Protein AF-A0AAU9K3J2-F1 (afdb_monomer_lite)

Structure (mmCIF, N/CA/C/O backbone):
data_AF-A0AAU9K3J2-F1
#
_entry.id   AF-A0AAU9K3J2-F1
#
loop_
_atom_site.group_PDB
_atom_site.id
_atom_site.type_symbol
_atom_site.label_atom_id
_atom_site.label_alt_id
_atom_site.label_comp_id
_atom_site.label_asym_id
_atom_site.label_entity_id
_atom_site.label_seq_id
_atom_site.pdbx_PDB_ins_code
_atom_site.Cartn_x
_atom_site.Cartn_y
_atom_site.Cartn_z
_atom_site.occupancy
_atom_site.B_iso_or_equiv
_atom_site.auth_seq_id
_atom_site.auth_comp_id
_atom_site.auth_asym_id
_atom_site.auth_atom_id
_atom_site.pdbx_PDB_model_num
ATOM 1 N N . MET A 1 1 ? -27.339 25.767 -26.415 1.00 35.31 1 MET A N 1
ATOM 2 C CA . MET A 1 1 ? -26.868 24.809 -27.441 1.00 35.31 1 MET A CA 1
ATOM 3 C C . MET A 1 1 ? -25.370 25.051 -27.588 1.00 35.31 1 MET A C 1
ATOM 5 O O . MET A 1 1 ? -25.021 26.148 -27.983 1.00 35.31 1 MET A O 1
ATOM 9 N N . GLY A 1 2 ? -24.507 24.303 -26.888 1.00 35.94 2 GLY A N 1
ATOM 10 C CA . GLY A 1 2 ? -23.876 23.045 -27.344 1.00 35.94 2 GLY A CA 1
ATOM 11 C C . GLY A 1 2 ? -22.613 23.395 -28.158 1.00 35.94 2 GLY A C 1
ATOM 12 O O . GLY A 1 2 ? -22.724 24.200 -29.065 1.00 35.94 2 GLY A O 1
ATOM 13 N N . CYS A 1 3 ? -21.383 22.945 -27.910 1.00 31.59 3 CYS A N 1
ATOM 14 C CA . CYS A 1 3 ? -20.828 21.894 -27.067 1.00 31.59 3 CYS A CA 1
ATOM 15 C C . CYS A 1 3 ? -19.422 22.331 -26.615 1.00 31.59 3 CYS A C 1
ATOM 17 O O . CYS A 1 3 ? -18.585 22.675 -27.447 1.00 31.59 3 CYS A O 1
ATOM 19 N N . GLY A 1 4 ? -19.144 22.281 -25.313 1.00 28.61 4 GLY A N 1
ATOM 20 C CA . GLY A 1 4 ? -17.781 22.351 -24.791 1.00 28.61 4 GLY A CA 1
ATOM 21 C C . GLY A 1 4 ? -17.187 20.950 -24.790 1.00 28.61 4 GLY A C 1
ATOM 22 O O . GLY A 1 4 ? -17.497 20.151 -23.912 1.00 28.61 4 GLY A O 1
ATOM 23 N N . SER A 1 5 ? -16.372 20.637 -25.793 1.00 30.58 5 SER A N 1
ATOM 24 C CA . SER A 1 5 ? -15.581 19.411 -25.855 1.00 30.58 5 SER A CA 1
ATOM 25 C C . SER A 1 5 ? -14.549 19.411 -24.726 1.00 30.58 5 SER A C 1
ATOM 27 O O . SER A 1 5 ? -13.443 19.939 -24.871 1.00 30.58 5 SER A O 1
ATOM 29 N N . SER A 1 6 ? -14.909 18.821 -23.592 1.00 35.88 6 SER A N 1
ATOM 30 C CA . SER A 1 6 ? -13.975 18.387 -22.564 1.00 35.88 6 SER A CA 1
ATOM 31 C C . SER A 1 6 ? -13.092 17.303 -23.172 1.00 35.88 6 SER A C 1
ATOM 33 O O . SER A 1 6 ? -13.428 16.122 -23.199 1.00 35.88 6 SER A O 1
ATOM 35 N N . LYS A 1 7 ? -11.932 17.720 -23.691 1.00 33.66 7 LYS A N 1
ATOM 36 C CA . LYS A 1 7 ? -10.797 16.822 -23.882 1.00 33.66 7 LYS A CA 1
ATOM 37 C C . LYS A 1 7 ? -10.466 16.253 -22.505 1.00 33.66 7 LYS A C 1
ATOM 39 O O . LYS A 1 7 ? -9.733 16.873 -21.737 1.00 33.66 7 LYS A O 1
ATOM 44 N N . MET A 1 8 ? -11.016 15.080 -22.194 1.00 30.12 8 MET A N 1
ATOM 45 C CA . MET A 1 8 ? -10.365 14.147 -21.290 1.00 30.12 8 MET A CA 1
ATOM 46 C C . MET A 1 8 ? -8.953 13.986 -21.843 1.00 30.12 8 MET A C 1
ATOM 48 O O . MET A 1 8 ? -8.737 13.312 -22.850 1.00 30.12 8 MET A O 1
ATOM 52 N N . LYS A 1 9 ? -7.985 14.679 -21.235 1.00 28.84 9 LYS A N 1
ATOM 53 C CA . LYS A 1 9 ? -6.602 14.238 -21.300 1.00 28.84 9 LYS A CA 1
ATOM 54 C C . LYS A 1 9 ? -6.646 12.858 -20.670 1.00 28.84 9 LYS A C 1
ATOM 56 O O . LYS A 1 9 ? -6.676 12.747 -19.450 1.00 28.84 9 LYS A O 1
ATOM 61 N N . ALA A 1 10 ? -6.742 11.830 -21.506 1.00 30.73 10 ALA A N 1
ATOM 62 C CA . ALA A 1 10 ? -6.330 10.504 -21.121 1.00 30.73 10 ALA A CA 1
ATOM 63 C C . ALA A 1 10 ? -4.882 10.682 -20.669 1.00 30.73 10 ALA A C 1
ATOM 65 O O . ALA A 1 10 ? -3.975 10.815 -21.493 1.00 30.73 10 ALA A O 1
ATOM 66 N N . SER A 1 11 ? -4.670 10.814 -19.360 1.00 33.69 11 SER A N 1
ATOM 67 C CA . SER A 1 11 ? -3.393 10.452 -18.784 1.00 33.69 11 SER A CA 1
ATOM 68 C C . SER A 1 11 ? -3.247 9.000 -19.187 1.00 33.69 11 SER A C 1
ATOM 70 O O . SER A 1 11 ? -3.917 8.132 -18.629 1.00 33.69 11 SER A O 1
ATOM 72 N N . VAL A 1 12 ? -2.487 8.750 -20.252 1.00 34.06 12 VAL A N 1
ATOM 73 C CA . VAL A 1 12 ? -1.956 7.423 -20.508 1.00 34.06 12 VAL A CA 1
ATOM 74 C C . VAL A 1 12 ? -1.336 7.048 -19.175 1.00 34.06 12 VAL A C 1
ATOM 76 O O . VAL A 1 12 ? -0.378 7.695 -18.748 1.00 34.06 12 VAL A O 1
ATOM 79 N N . LEU A 1 13 ? -1.979 6.124 -18.460 1.00 42.09 13 LEU A N 1
ATOM 80 C CA . LEU A 1 13 ? -1.376 5.417 -17.347 1.00 42.09 13 LEU A CA 1
ATOM 81 C C . LEU A 1 13 ? -0.126 4.804 -17.964 1.00 42.09 13 LEU A C 1
ATOM 83 O O . LEU A 1 13 ? -0.191 3.794 -18.662 1.00 42.09 13 LEU A O 1
ATOM 87 N N . LEU A 1 14 ? 0.986 5.527 -17.855 1.00 54.66 14 LEU A N 1
ATOM 88 C CA . LEU A 1 14 ? 2.290 5.077 -18.288 1.00 54.66 14 LEU A CA 1
ATOM 89 C C . LEU A 1 14 ? 2.625 3.947 -17.330 1.00 54.66 14 LEU A C 1
ATOM 91 O O . LEU A 1 14 ? 3.150 4.169 -16.245 1.00 54.66 14 LEU A O 1
ATOM 95 N N . THR A 1 15 ? 2.222 2.737 -17.710 1.00 74.06 15 THR A N 1
ATOM 96 C CA . THR A 1 15 ? 2.616 1.514 -17.022 1.00 74.06 15 THR A CA 1
ATOM 97 C C . THR A 1 15 ? 4.136 1.522 -16.919 1.00 74.06 15 THR A C 1
ATOM 99 O O . THR A 1 15 ? 4.805 1.813 -17.921 1.00 74.06 15 THR A O 1
ATOM 102 N N . MET A 1 16 ? 4.695 1.174 -15.761 1.00 83.31 16 MET A N 1
ATOM 103 C CA . MET A 1 16 ? 6.150 1.211 -15.581 1.00 83.31 16 MET A CA 1
ATOM 104 C C . MET A 1 16 ? 6.888 0.113 -16.371 1.00 83.31 16 MET A C 1
ATOM 106 O O . MET A 1 16 ? 8.106 0.159 -16.492 1.00 83.31 16 MET A O 1
ATOM 110 N N . ARG A 1 17 ? 6.164 -0.829 -16.992 1.00 87.44 17 ARG A N 1
ATOM 111 C CA . ARG A 1 17 ? 6.714 -1.906 -17.836 1.00 87.44 17 ARG A CA 1
ATOM 112 C C . ARG A 1 17 ? 7.714 -1.387 -18.865 1.00 87.44 17 ARG A C 1
ATOM 114 O O . ARG A 1 17 ? 7.346 -0.554 -19.684 1.00 87.44 17 ARG A O 1
ATOM 121 N N . ILE A 1 18 ? 8.934 -1.909 -18.882 1.00 91.12 18 ILE A N 1
ATOM 122 C CA . ILE A 1 18 ? 9.968 -1.573 -19.874 1.00 91.12 18 ILE A CA 1
ATOM 123 C C . ILE A 1 18 ? 9.491 -1.886 -21.304 1.00 91.12 18 ILE A C 1
ATOM 125 O O . ILE A 1 18 ? 8.878 -2.922 -21.555 1.00 91.12 18 ILE A O 1
ATOM 129 N N . ASN A 1 19 ? 9.746 -0.971 -22.245 1.00 91.06 19 ASN A N 1
ATOM 130 C CA . ASN A 1 19 ? 9.497 -1.193 -23.669 1.00 91.06 19 ASN A CA 1
ATOM 131 C C . ASN A 1 19 ? 10.619 -2.030 -24.282 1.00 91.06 19 ASN A C 1
ATOM 133 O O . ASN A 1 19 ? 11.794 -1.767 -24.028 1.00 91.06 19 ASN A O 1
ATOM 137 N N . VAL A 1 20 ? 10.227 -2.955 -25.153 1.00 89.88 20 VAL A N 1
ATOM 138 C CA . VAL A 1 20 ? 11.129 -3.751 -25.988 1.00 89.88 20 VAL A CA 1
ATOM 139 C C . VAL A 1 20 ? 11.311 -3.025 -27.320 1.00 89.88 20 VAL A C 1
ATOM 141 O O . VAL A 1 20 ? 10.331 -2.630 -27.957 1.00 89.88 20 VAL A O 1
ATOM 144 N N . SER A 1 21 ? 12.560 -2.817 -27.715 1.00 88.88 21 SER A N 1
ATOM 145 C CA . SER A 1 21 ? 12.946 -2.197 -28.983 1.00 88.88 21 SER A CA 1
ATOM 146 C C . SER A 1 21 ? 12.949 -3.196 -30.141 1.00 88.88 21 SER A C 1
ATOM 148 O O . SER A 1 21 ? 12.745 -2.791 -31.285 1.00 88.88 21 SER A O 1
ATOM 150 N N . GLY A 1 22 ? 13.153 -4.487 -29.846 1.00 88.38 22 GLY A N 1
ATOM 151 C CA . GLY A 1 22 ? 13.354 -5.543 -30.838 1.00 88.38 22 GLY A CA 1
ATOM 152 C C . GLY A 1 22 ? 14.815 -5.695 -31.272 1.00 88.38 22 GLY A C 1
ATOM 153 O O . GLY A 1 22 ? 15.106 -6.545 -32.109 1.00 88.38 22 GLY A O 1
ATOM 154 N N . ILE A 1 23 ? 15.725 -4.895 -30.707 1.00 91.75 23 ILE A N 1
ATOM 155 C CA . ILE A 1 23 ? 17.171 -4.979 -30.913 1.00 91.75 23 ILE A CA 1
ATOM 156 C C . ILE A 1 23 ? 17.778 -5.552 -29.635 1.00 91.75 23 ILE A C 1
ATOM 158 O O . ILE A 1 23 ? 17.721 -4.919 -28.579 1.00 91.75 23 ILE A O 1
ATOM 162 N N . SER A 1 24 ? 18.358 -6.749 -29.736 1.00 93.31 24 SER A N 1
ATOM 163 C CA . SER A 1 24 ? 18.820 -7.530 -28.580 1.00 93.31 24 SER A CA 1
ATOM 164 C C . SER A 1 24 ? 19.764 -6.735 -27.678 1.00 93.31 24 SER A C 1
ATOM 166 O O . SER A 1 24 ? 19.612 -6.744 -26.461 1.00 93.31 24 SER A O 1
ATOM 168 N N . GLU A 1 25 ? 20.715 -6.015 -28.263 1.00 93.94 25 GLU A N 1
ATOM 169 C CA . GLU A 1 25 ? 21.728 -5.230 -27.560 1.00 93.94 25 GLU A CA 1
ATOM 170 C C . GLU A 1 25 ? 21.108 -4.071 -26.770 1.00 93.94 25 GLU A C 1
ATOM 172 O O . GLU A 1 25 ? 21.541 -3.771 -25.661 1.00 93.94 25 GLU A O 1
ATOM 177 N N . VAL A 1 26 ? 20.060 -3.443 -27.310 1.00 92.94 26 VAL A N 1
ATOM 178 C CA . VAL A 1 26 ? 19.332 -2.349 -26.649 1.00 92.94 26 VAL A CA 1
ATOM 179 C C . VAL A 1 26 ? 18.444 -2.895 -25.536 1.00 92.94 26 VAL A C 1
ATOM 181 O O . VAL A 1 26 ? 18.370 -2.312 -24.456 1.00 92.94 26 VAL A O 1
ATOM 184 N N . ASP A 1 27 ? 17.777 -4.021 -25.779 1.00 93.94 27 ASP A N 1
ATOM 185 C CA . ASP A 1 27 ? 16.881 -4.647 -24.807 1.00 93.94 27 ASP A CA 1
ATOM 186 C C . ASP A 1 27 ? 17.662 -5.203 -23.604 1.00 93.94 27 ASP A C 1
ATOM 188 O O . ASP A 1 27 ? 17.206 -5.103 -22.462 1.00 93.94 27 ASP A O 1
ATOM 192 N N . GLN A 1 28 ? 18.884 -5.694 -23.836 1.00 94.88 28 GLN A N 1
ATOM 193 C CA . GLN A 1 28 ? 19.806 -6.131 -22.785 1.00 94.88 28 GLN A CA 1
ATOM 194 C C . GLN A 1 28 ? 20.213 -5.008 -21.831 1.00 94.88 28 GLN A C 1
ATOM 196 O O . GLN A 1 28 ? 20.419 -5.294 -20.651 1.00 94.88 28 GLN A O 1
ATOM 201 N N . LEU A 1 29 ? 20.247 -3.745 -22.283 1.00 94.88 29 LEU A N 1
ATOM 202 C CA . LEU A 1 29 ? 20.508 -2.610 -21.391 1.00 94.88 29 LEU A CA 1
ATOM 203 C C . LEU A 1 29 ? 19.509 -2.578 -20.233 1.00 94.88 29 LEU A C 1
ATOM 205 O O . LEU A 1 29 ? 19.884 -2.248 -19.120 1.00 94.88 29 LEU A O 1
ATOM 209 N N . PHE A 1 30 ? 18.250 -2.959 -20.469 1.00 95.38 30 PHE A N 1
ATOM 210 C CA . PHE A 1 30 ? 17.179 -2.891 -19.473 1.00 95.38 30 PHE A CA 1
ATOM 211 C C . PHE A 1 30 ? 16.800 -4.237 -18.851 1.00 95.38 30 PHE A C 1
ATOM 213 O O . PHE A 1 30 ? 15.941 -4.267 -17.973 1.00 95.38 30 PHE A O 1
ATOM 220 N N . ALA A 1 31 ? 17.423 -5.346 -19.253 1.00 92.81 31 ALA A N 1
ATOM 221 C CA . ALA A 1 31 ? 17.005 -6.685 -18.834 1.00 92.81 31 ALA A CA 1
ATOM 222 C C . ALA A 1 31 ? 16.958 -6.849 -17.304 1.00 92.81 31 ALA A C 1
ATOM 224 O O . ALA A 1 31 ? 15.971 -7.347 -16.762 1.00 92.81 31 ALA A O 1
ATOM 225 N N . ASN A 1 32 ? 17.977 -6.345 -16.604 1.00 91.50 32 ASN A N 1
ATOM 226 C CA . ASN A 1 32 ? 18.108 -6.502 -15.153 1.00 91.50 32 ASN A CA 1
ATOM 227 C C . ASN A 1 32 ? 17.103 -5.667 -14.343 1.00 91.50 32 ASN A C 1
ATOM 229 O O . ASN A 1 32 ? 16.915 -5.937 -13.160 1.00 91.50 32 ASN A O 1
ATOM 233 N N . ILE A 1 33 ? 16.446 -4.671 -14.954 1.00 93.94 33 ILE A N 1
ATOM 234 C CA . ILE A 1 33 ? 15.513 -3.781 -14.246 1.00 93.94 33 ILE A CA 1
ATOM 235 C C . ILE A 1 33 ? 14.038 -4.096 -14.495 1.00 93.94 33 ILE A C 1
ATOM 237 O O . ILE A 1 33 ? 13.166 -3.551 -13.816 1.00 93.94 33 ILE A O 1
ATOM 241 N N . VAL A 1 34 ? 13.741 -5.004 -15.429 1.00 92.81 34 VAL A N 1
ATOM 242 C CA . VAL A 1 34 ? 12.362 -5.385 -15.767 1.00 92.81 34 VAL A CA 1
ATOM 243 C C . VAL A 1 34 ? 11.622 -5.945 -14.552 1.00 92.81 34 VAL A C 1
ATOM 245 O O . VAL A 1 34 ? 10.521 -5.490 -14.241 1.00 92.81 34 VAL A O 1
ATOM 248 N N . GLU A 1 35 ? 12.208 -6.929 -13.867 1.00 93.19 35 GLU A N 1
ATOM 249 C CA . GLU A 1 35 ? 11.575 -7.561 -12.707 1.00 93.19 35 GLU A CA 1
ATOM 250 C C . GLU A 1 35 ? 11.409 -6.582 -11.529 1.00 93.19 35 GLU A C 1
ATOM 252 O O . GLU A 1 35 ? 10.273 -6.446 -11.065 1.00 93.19 35 GLU A O 1
ATOM 257 N N . PRO A 1 36 ? 12.444 -5.834 -11.087 1.00 94.38 36 PRO A N 1
ATOM 258 C CA . PRO A 1 36 ? 12.294 -4.887 -9.980 1.00 94.3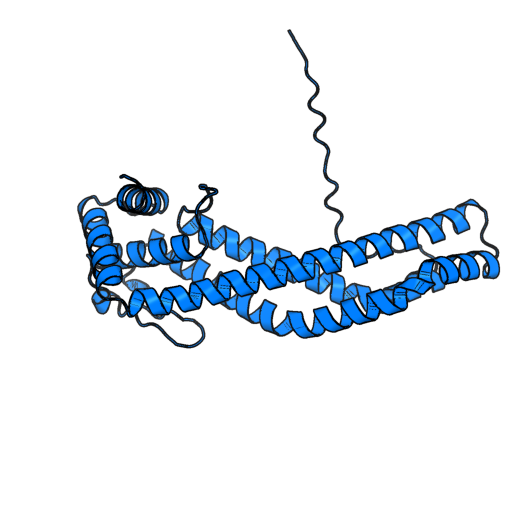8 36 PRO A CA 1
ATOM 259 C C . PRO A 1 36 ? 11.224 -3.821 -10.232 1.00 94.38 36 PRO A C 1
ATOM 261 O O . PRO A 1 36 ? 10.442 -3.508 -9.335 1.00 94.38 36 PRO A O 1
ATOM 264 N N . ILE A 1 37 ? 11.126 -3.293 -11.458 1.00 93.38 37 ILE A N 1
ATOM 265 C CA . ILE A 1 37 ? 10.089 -2.313 -11.809 1.00 93.38 37 ILE A CA 1
ATOM 266 C C . ILE A 1 37 ? 8.692 -2.934 -11.781 1.00 93.38 37 ILE A C 1
ATOM 268 O O . ILE A 1 37 ? 7.759 -2.326 -11.257 1.00 93.38 37 ILE A O 1
ATOM 272 N N . ASN A 1 38 ? 8.525 -4.136 -12.334 1.00 91.19 38 ASN A N 1
ATOM 273 C CA . ASN A 1 38 ? 7.230 -4.817 -12.314 1.00 91.19 38 ASN A CA 1
ATOM 274 C C . ASN A 1 38 ? 6.802 -5.158 -10.879 1.00 91.19 38 ASN A C 1
ATOM 276 O O . ASN A 1 38 ? 5.618 -5.060 -10.542 1.00 91.19 38 ASN A O 1
ATOM 280 N N . MET A 1 39 ? 7.760 -5.532 -10.028 1.00 93.75 39 MET A N 1
ATOM 281 C CA . MET A 1 39 ? 7.510 -5.779 -8.613 1.00 93.75 39 MET A CA 1
ATOM 282 C C . MET A 1 39 ? 7.114 -4.486 -7.896 1.00 93.75 39 MET A C 1
ATOM 284 O O . MET A 1 39 ? 6.125 -4.490 -7.168 1.00 93.75 39 MET A O 1
ATOM 288 N N . LEU A 1 40 ? 7.804 -3.370 -8.155 1.00 94.94 40 LEU A N 1
ATOM 289 C CA . LEU A 1 40 ? 7.435 -2.060 -7.617 1.00 94.94 40 LEU A CA 1
ATOM 290 C C . LEU A 1 40 ? 6.012 -1.645 -8.015 1.00 94.94 40 LEU A C 1
ATOM 292 O O . LEU A 1 40 ? 5.251 -1.206 -7.155 1.00 94.94 40 LEU A O 1
ATOM 296 N N . ASP A 1 41 ? 5.649 -1.795 -9.293 1.00 91.81 41 ASP A N 1
ATOM 297 C CA . ASP A 1 41 ? 4.301 -1.483 -9.795 1.00 91.81 41 ASP A CA 1
ATOM 298 C C . ASP A 1 41 ? 3.238 -2.290 -9.045 1.00 91.81 41 ASP A C 1
ATOM 300 O O . ASP A 1 41 ? 2.258 -1.743 -8.544 1.00 91.81 41 ASP A O 1
ATOM 304 N N . SER A 1 42 ? 3.487 -3.593 -8.895 1.00 93.31 42 SER A N 1
ATOM 305 C CA . SER A 1 42 ? 2.574 -4.515 -8.217 1.00 93.31 42 SER A CA 1
ATOM 306 C C . SER A 1 42 ? 2.424 -4.178 -6.733 1.00 93.31 42 SER A C 1
ATOM 308 O O . SER A 1 42 ? 1.307 -4.111 -6.228 1.00 93.31 42 SER A O 1
ATOM 310 N N . LEU A 1 43 ? 3.533 -3.919 -6.032 1.00 95.38 43 LEU A N 1
ATOM 311 C CA . LEU A 1 43 ? 3.507 -3.519 -4.623 1.00 95.38 43 LEU A CA 1
ATOM 312 C C . LEU A 1 43 ? 2.760 -2.199 -4.425 1.00 95.38 43 LEU A C 1
ATOM 314 O O . LEU A 1 43 ? 1.941 -2.087 -3.515 1.00 95.38 43 LEU A O 1
ATOM 318 N N . SER A 1 44 ? 3.004 -1.219 -5.300 1.00 94.62 44 SER A N 1
ATOM 319 C CA . SER A 1 44 ? 2.325 0.074 -5.252 1.00 94.62 44 SER A CA 1
ATOM 320 C C . SER A 1 44 ? 0.817 -0.075 -5.437 1.00 94.62 44 SER A C 1
ATOM 322 O O . SER A 1 44 ? 0.056 0.485 -4.654 1.00 94.62 44 SER A O 1
ATOM 324 N N . GLN A 1 45 ? 0.382 -0.829 -6.450 1.00 94.06 45 GLN A N 1
ATOM 325 C CA . GLN A 1 45 ? -1.039 -1.038 -6.738 1.00 94.06 45 GLN A CA 1
ATOM 326 C C . GLN A 1 45 ? -1.734 -1.824 -5.623 1.00 94.06 45 GLN A C 1
ATOM 328 O O . GLN A 1 45 ? -2.835 -1.462 -5.214 1.00 94.06 45 GLN A O 1
ATOM 333 N N . ASN A 1 46 ? -1.087 -2.869 -5.100 1.00 96.06 46 ASN A N 1
ATOM 334 C CA . ASN A 1 46 ? -1.655 -3.691 -4.035 1.00 96.06 46 ASN A CA 1
ATOM 335 C C . ASN A 1 46 ? -1.820 -2.897 -2.737 1.00 96.06 46 ASN A C 1
ATOM 337 O O . ASN A 1 46 ? -2.885 -2.963 -2.120 1.00 96.06 46 ASN A O 1
ATOM 341 N N . LEU A 1 47 ? -0.800 -2.130 -2.329 1.00 96.88 47 LEU A N 1
ATOM 342 C CA . LEU A 1 47 ? -0.882 -1.349 -1.097 1.00 96.88 47 LEU A CA 1
ATOM 343 C C . LEU A 1 47 ? -1.892 -0.204 -1.213 1.00 96.88 47 LEU A C 1
ATOM 345 O O . LEU A 1 47 ? -2.674 -0.010 -0.286 1.00 96.88 47 LEU A O 1
ATOM 349 N N . ASP A 1 48 ? -1.923 0.504 -2.347 1.00 94.94 48 ASP A N 1
ATOM 350 C CA . ASP A 1 48 ? -2.923 1.548 -2.609 1.00 94.94 48 ASP A CA 1
ATOM 351 C C . ASP A 1 48 ? -4.348 0.970 -2.573 1.00 94.94 48 ASP A C 1
ATOM 353 O O . ASP A 1 48 ? -5.213 1.482 -1.863 1.00 94.94 48 ASP A O 1
ATOM 357 N N . ALA A 1 49 ? -4.584 -0.166 -3.236 1.00 95.94 49 ALA A N 1
ATOM 358 C CA . ALA A 1 49 ? -5.884 -0.833 -3.210 1.00 95.94 49 ALA A CA 1
ATOM 359 C C . ALA A 1 49 ? -6.289 -1.273 -1.792 1.00 95.94 49 ALA A C 1
ATOM 361 O O . ALA A 1 49 ? -7.432 -1.062 -1.384 1.00 95.94 49 ALA A O 1
ATOM 362 N N . ALA A 1 50 ? -5.372 -1.863 -1.019 1.00 97.31 50 ALA A N 1
ATOM 363 C CA . ALA A 1 50 ? -5.641 -2.274 0.359 1.00 97.31 50 ALA A CA 1
ATOM 364 C C . ALA A 1 50 ? -5.956 -1.071 1.266 1.00 97.31 50 ALA A C 1
ATOM 366 O O . ALA A 1 50 ? -6.911 -1.114 2.047 1.00 97.31 50 ALA A O 1
ATOM 367 N N . PHE A 1 51 ? -5.203 0.022 1.115 1.00 95.56 51 PHE A N 1
ATOM 368 C CA . PHE A 1 51 ? -5.414 1.274 1.839 1.00 95.56 51 PHE A CA 1
ATOM 369 C C . PHE A 1 51 ? -6.792 1.872 1.531 1.00 95.56 51 PHE A C 1
ATOM 371 O O . PHE A 1 51 ? -7.571 2.153 2.446 1.00 95.56 51 PHE A O 1
ATOM 378 N N . GLN A 1 52 ? -7.140 1.993 0.247 1.00 94.31 52 GLN A N 1
ATOM 379 C CA . GLN A 1 52 ? -8.437 2.515 -0.184 1.00 94.31 52 GLN A CA 1
ATOM 380 C C . GLN A 1 52 ? -9.593 1.627 0.281 1.00 94.31 52 GLN A C 1
ATOM 382 O O . GLN A 1 52 ? -10.586 2.141 0.791 1.00 94.31 52 GLN A O 1
ATOM 387 N N . ASN A 1 53 ? -9.467 0.300 0.178 1.00 95.75 53 ASN A N 1
ATOM 388 C CA . ASN A 1 53 ? -10.497 -0.630 0.646 1.00 95.75 53 ASN A CA 1
ATOM 389 C C . ASN A 1 53 ? -10.758 -0.483 2.151 1.00 95.75 53 ASN A C 1
ATOM 391 O O . ASN A 1 53 ? -11.914 -0.481 2.582 1.00 95.75 53 ASN A O 1
ATOM 395 N N . PHE A 1 54 ? -9.709 -0.294 2.957 1.00 95.75 54 PHE A N 1
ATOM 396 C CA . PHE A 1 54 ? -9.874 -0.025 4.383 1.00 95.75 54 PHE A CA 1
ATOM 397 C C . PHE A 1 54 ? -10.596 1.312 4.636 1.00 95.75 54 PHE A C 1
ATOM 399 O O . PHE A 1 54 ? -11.570 1.355 5.398 1.00 95.75 54 PHE A O 1
ATOM 406 N N . GLN A 1 55 ? -10.222 2.384 3.933 1.00 94.00 55 GLN A N 1
ATOM 407 C CA . GLN A 1 55 ? -10.918 3.676 4.023 1.00 94.00 55 GLN A CA 1
ATOM 408 C C . GLN A 1 55 ? -12.383 3.610 3.560 1.00 94.00 55 GLN A C 1
ATOM 410 O O . GLN A 1 55 ? -13.262 4.245 4.143 1.00 94.00 55 GLN A O 1
ATOM 4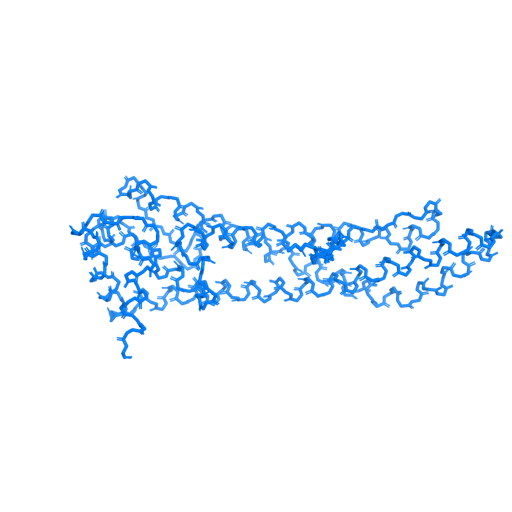15 N N . ILE A 1 56 ? -12.685 2.826 2.524 1.00 93.00 56 ILE A N 1
ATOM 416 C CA . ILE A 1 56 ? -14.056 2.606 2.049 1.00 93.00 56 ILE A CA 1
ATOM 417 C C . ILE A 1 56 ? -14.866 1.875 3.122 1.00 93.00 56 ILE A C 1
ATOM 419 O O . ILE A 1 56 ? -15.958 2.327 3.472 1.00 93.00 56 ILE A O 1
ATOM 423 N N . SER A 1 57 ? -14.316 0.799 3.692 1.00 93.81 57 SER A N 1
ATOM 424 C CA . SER A 1 57 ? -14.998 0.001 4.721 1.00 93.81 57 SER A CA 1
ATOM 425 C C . SER A 1 57 ? -15.278 0.783 6.008 1.00 93.81 57 SER A C 1
ATOM 427 O O . SER A 1 57 ? -16.234 0.486 6.716 1.00 93.81 57 SER A O 1
ATOM 429 N N . THR A 1 58 ? -14.492 1.825 6.290 1.00 93.56 58 THR A N 1
ATOM 430 C CA . THR A 1 58 ? -14.680 2.733 7.435 1.00 93.56 58 THR A CA 1
ATOM 431 C C . THR A 1 58 ? -15.445 4.010 7.068 1.00 93.56 58 THR A C 1
ATOM 433 O O . THR A 1 58 ? -15.735 4.830 7.934 1.00 93.56 58 THR A O 1
ATOM 436 N N . GLY A 1 59 ? -15.821 4.191 5.799 1.00 90.50 59 GLY A N 1
ATOM 437 C CA . GLY A 1 59 ? -16.552 5.363 5.317 1.00 90.50 59 GLY A CA 1
ATOM 438 C C . GLY A 1 59 ? -15.719 6.647 5.203 1.00 90.50 59 GLY A C 1
ATOM 439 O O . GLY A 1 59 ? -16.277 7.691 4.866 1.00 90.50 59 GLY A O 1
ATOM 440 N N . THR A 1 60 ? -14.406 6.598 5.438 1.00 90.88 60 THR A N 1
ATOM 441 C CA . THR A 1 60 ? -13.518 7.773 5.402 1.00 90.88 60 THR A CA 1
ATOM 442 C C . THR A 1 60 ? -13.102 8.176 3.992 1.00 90.88 60 THR A C 1
ATOM 444 O O . THR A 1 60 ? -12.810 9.349 3.763 1.00 90.88 60 THR A O 1
ATOM 447 N N . PHE A 1 61 ? -13.158 7.255 3.024 1.00 86.62 61 PHE A N 1
ATOM 448 C CA . PHE A 1 61 ? -12.718 7.490 1.640 1.00 86.62 61 PHE A CA 1
ATOM 449 C C . PHE A 1 61 ? -13.382 8.707 0.967 1.00 86.62 61 PHE A C 1
ATOM 451 O O . PHE A 1 61 ? -12.773 9.392 0.149 1.00 86.62 61 PHE A O 1
ATOM 458 N N . SER A 1 62 ? -14.637 9.019 1.310 1.00 75.69 62 SER A N 1
ATOM 459 C CA . SER A 1 62 ? -15.376 10.138 0.705 1.00 75.69 62 SER A CA 1
ATOM 460 C C . SER A 1 62 ? -14.959 11.528 1.201 1.00 75.69 62 SER A C 1
ATOM 462 O O . SER A 1 62 ? -15.428 12.529 0.656 1.00 75.69 62 SER A O 1
ATOM 464 N N . HIS A 1 63 ? -14.097 11.624 2.214 1.00 75.50 63 HIS A N 1
ATOM 465 C CA . HIS A 1 63 ? -13.736 12.886 2.856 1.00 75.50 63 HIS A CA 1
ATOM 466 C C . HIS A 1 63 ? -12.232 13.145 2.756 1.00 75.50 63 HIS A C 1
ATOM 468 O O . HIS A 1 63 ? -11.427 12.522 3.436 1.00 75.50 63 HIS A O 1
ATOM 474 N N . LYS A 1 64 ? -11.859 14.156 1.959 1.00 72.94 64 LYS A N 1
ATOM 475 C CA . LYS A 1 64 ? -10.458 14.535 1.679 1.00 72.94 64 LYS A CA 1
ATOM 476 C C . LYS A 1 64 ? -9.612 14.893 2.908 1.00 72.94 64 LYS A C 1
ATOM 478 O O . LYS A 1 64 ? -8.400 14.995 2.779 1.00 72.94 64 LYS A O 1
ATOM 483 N N . LEU A 1 65 ? -10.247 15.181 4.042 1.00 77.25 65 LEU A N 1
ATOM 484 C CA . LEU A 1 65 ? -9.565 15.594 5.269 1.00 77.25 65 LEU A CA 1
ATOM 485 C C . LEU A 1 65 ? -9.230 14.416 6.189 1.00 77.25 65 LEU A C 1
ATOM 487 O O . LEU A 1 65 ? -8.407 14.596 7.082 1.00 77.25 65 LEU A O 1
ATOM 491 N N . PHE A 1 66 ? -9.841 13.243 5.987 1.00 82.88 66 PHE A N 1
ATOM 492 C CA . PHE A 1 66 ? -9.573 12.099 6.849 1.00 82.88 66 PHE A CA 1
ATOM 493 C C . PHE A 1 66 ? -8.269 11.408 6.485 1.00 82.88 66 PHE A C 1
ATOM 495 O O . PHE A 1 66 ? -7.986 11.123 5.320 1.00 82.88 66 PHE A O 1
ATOM 502 N N . LYS A 1 67 ? -7.510 11.102 7.529 1.00 88.94 67 LYS A N 1
ATOM 503 C CA . LYS A 1 67 ? -6.287 10.312 7.488 1.00 88.94 67 LYS A CA 1
ATOM 504 C C . LYS A 1 67 ? -6.591 8.848 7.786 1.00 88.94 67 LYS A C 1
ATOM 506 O O . LYS A 1 67 ? -7.690 8.472 8.214 1.00 88.94 67 LYS A O 1
ATOM 511 N N . LEU A 1 68 ? -5.590 7.992 7.612 1.00 91.94 68 LEU A N 1
ATOM 512 C CA . LEU A 1 68 ? -5.700 6.594 8.019 1.00 91.94 68 LEU A CA 1
ATOM 513 C C . LEU A 1 68 ? -6.004 6.437 9.525 1.00 91.94 68 LEU A C 1
ATOM 515 O O . LEU A 1 68 ? -6.796 5.572 9.904 1.00 91.94 68 LEU A O 1
ATOM 519 N N . SER A 1 69 ? -5.471 7.305 10.388 1.00 91.19 69 SER A N 1
ATOM 520 C CA . SER A 1 69 ? -5.751 7.262 11.830 1.00 91.19 69 SER A CA 1
ATOM 521 C C . SER A 1 69 ? -7.211 7.566 12.201 1.00 91.19 69 SER A C 1
ATOM 523 O O . SER A 1 69 ? -7.740 6.997 13.166 1.00 91.19 69 SER A O 1
ATOM 525 N N . ASP A 1 70 ? -7.914 8.376 11.405 1.00 91.06 70 ASP A N 1
ATOM 526 C CA . ASP A 1 70 ? -9.363 8.573 11.543 1.00 91.06 70 ASP A CA 1
ATOM 527 C C . ASP A 1 70 ? -10.117 7.281 11.213 1.00 91.06 70 ASP A C 1
ATOM 529 O O . ASP A 1 70 ? -11.035 6.883 11.931 1.00 91.06 70 ASP A O 1
ATOM 533 N N . SER A 1 71 ? -9.667 6.567 10.177 1.00 93.62 71 SER A N 1
ATOM 534 C CA . SER A 1 71 ? -10.224 5.267 9.772 1.00 93.62 71 SER A CA 1
ATOM 535 C C . SER A 1 71 ? -10.067 4.226 10.886 1.00 93.62 71 SER A C 1
ATOM 537 O O . SER A 1 71 ? -11.011 3.504 11.205 1.00 93.62 71 SER A O 1
ATOM 539 N N . ILE A 1 72 ? -8.913 4.209 11.561 1.00 93.81 72 ILE A N 1
ATOM 540 C CA . ILE A 1 72 ? -8.680 3.374 12.749 1.00 93.81 72 ILE A CA 1
ATOM 541 C C . ILE A 1 72 ? -9.625 3.756 13.894 1.00 93.81 72 ILE A C 1
ATOM 543 O O . ILE A 1 72 ? -10.187 2.883 14.557 1.00 93.81 72 ILE A O 1
ATOM 547 N N . THR A 1 73 ? -9.833 5.050 14.131 1.00 92.50 73 THR A N 1
ATOM 548 C CA . THR A 1 73 ? -10.745 5.513 15.187 1.00 92.50 73 THR A CA 1
ATOM 549 C C . THR A 1 73 ? -12.178 5.066 14.903 1.00 92.50 73 THR A C 1
ATOM 551 O O . THR A 1 73 ? -12.853 4.541 15.790 1.00 92.50 73 THR A O 1
ATOM 554 N N . ILE A 1 74 ? -12.626 5.194 13.654 1.00 93.75 74 ILE A N 1
ATOM 555 C CA . ILE A 1 74 ? -13.948 4.733 13.221 1.00 93.75 74 ILE A CA 1
ATOM 556 C C . ILE A 1 74 ? -14.071 3.212 13.337 1.00 93.75 74 ILE A C 1
ATOM 558 O O . ILE A 1 74 ? -15.094 2.728 13.816 1.00 93.75 74 ILE A O 1
ATOM 562 N N . MET A 1 75 ? -13.026 2.454 12.998 1.00 94.81 75 MET A N 1
ATOM 563 C CA . MET A 1 75 ? -12.978 1.009 13.238 1.00 94.81 75 MET A CA 1
ATOM 564 C C . MET A 1 75 ? -13.177 0.670 14.728 1.00 94.81 75 MET A C 1
ATOM 566 O O . MET A 1 75 ? -13.989 -0.194 15.062 1.00 94.81 75 MET A O 1
ATOM 570 N N . LEU A 1 76 ? -12.490 1.363 15.643 1.00 94.56 76 LEU A N 1
ATOM 571 C CA . LEU A 1 76 ? -12.663 1.148 17.085 1.00 94.56 76 LEU A CA 1
ATOM 572 C C . LEU A 1 76 ? -14.079 1.505 17.559 1.00 94.56 76 LEU A C 1
ATOM 574 O O . LEU A 1 76 ? -14.653 0.779 18.372 1.00 94.56 76 LEU A O 1
ATOM 578 N N . ILE A 1 77 ? -14.675 2.578 17.029 1.00 94.25 77 ILE A N 1
ATOM 579 C CA . ILE A 1 77 ? -16.075 2.951 17.290 1.00 94.25 77 ILE A CA 1
ATOM 580 C C . ILE A 1 77 ? -17.030 1.862 16.777 1.00 94.25 77 ILE A C 1
ATOM 582 O O . ILE A 1 77 ? -17.957 1.479 17.496 1.00 94.25 77 ILE A O 1
ATOM 586 N N . ALA A 1 78 ? -16.780 1.308 15.587 1.00 94.38 78 ALA A N 1
ATOM 587 C CA . ALA A 1 78 ? -17.550 0.205 15.013 1.00 94.38 78 ALA A CA 1
ATOM 588 C C . ALA A 1 78 ? -17.564 -0.996 15.968 1.00 94.38 78 ALA A C 1
ATOM 590 O O . ALA A 1 78 ? -18.625 -1.460 16.398 1.00 94.38 78 ALA A O 1
ATOM 591 N N . TYR A 1 79 ? -16.383 -1.444 16.399 1.00 94.88 79 TYR A N 1
ATOM 592 C CA . TYR A 1 79 ? -16.249 -2.534 17.364 1.00 94.88 79 TYR A CA 1
ATOM 593 C C . TYR A 1 79 ? -16.914 -2.202 18.695 1.00 94.88 79 TYR A C 1
ATOM 595 O O . TYR A 1 79 ? -17.621 -3.041 19.254 1.00 94.88 79 TYR A O 1
ATOM 603 N N . SER A 1 80 ? -16.769 -0.962 19.162 1.00 94.12 80 SER A N 1
ATOM 604 C CA . SER A 1 80 ? -17.371 -0.507 20.408 1.00 94.12 80 SER A CA 1
ATOM 605 C C . SER A 1 80 ? -18.897 -0.585 20.353 1.00 94.12 80 SER A C 1
ATOM 607 O O . SER A 1 80 ? -19.535 -1.081 21.286 1.00 94.12 80 SER A O 1
ATOM 609 N N . SER A 1 81 ? -19.492 -0.193 19.226 1.00 93.06 81 SER A N 1
ATOM 610 C CA . SER A 1 81 ? -20.937 -0.269 19.005 1.00 93.06 81 SER A CA 1
ATOM 611 C C . SER A 1 81 ? -21.460 -1.709 18.896 1.00 93.06 81 SER A C 1
ATOM 613 O O . SER A 1 81 ? -22.566 -1.993 19.365 1.00 93.06 81 SER A O 1
ATOM 615 N N . SER A 1 82 ? -20.664 -2.662 18.384 1.00 91.88 82 SER A N 1
ATOM 616 C CA . SER A 1 82 ? -21.009 -4.098 18.437 1.00 91.88 82 SER A CA 1
ATOM 617 C C . SER A 1 82 ? -21.167 -4.595 19.872 1.00 91.88 82 SER A C 1
ATOM 619 O O . SER A 1 82 ? -22.000 -5.459 20.135 1.00 91.88 82 SER A O 1
ATOM 621 N N . CYS A 1 83 ? -20.386 -4.049 20.804 1.00 91.44 83 CYS A N 1
ATOM 622 C CA . CYS A 1 83 ? -20.342 -4.492 22.195 1.00 91.44 83 CYS A CA 1
ATOM 623 C C . CYS A 1 83 ? -20.992 -3.532 23.202 1.00 91.44 83 CYS A C 1
ATOM 625 O O . CYS A 1 83 ? -20.817 -3.705 24.414 1.00 91.44 83 CYS A O 1
ATOM 627 N N . ASN A 1 84 ? -21.752 -2.539 22.732 1.00 91.19 84 ASN A N 1
ATOM 628 C CA . ASN A 1 84 ? -22.354 -1.499 23.570 1.00 91.19 84 ASN A CA 1
ATOM 629 C C . ASN A 1 84 ? -21.318 -0.842 24.512 1.00 91.19 84 ASN A C 1
ATOM 631 O O . ASN A 1 84 ? -21.459 -0.849 25.737 1.00 91.19 84 ASN A O 1
ATOM 635 N N . GLY A 1 85 ? -20.211 -0.359 23.945 1.00 89.69 85 GLY A N 1
ATOM 636 C CA . GLY A 1 85 ? -19.184 0.369 24.689 1.00 89.69 85 GLY A CA 1
ATOM 637 C C . GLY A 1 85 ? -18.239 -0.483 25.539 1.00 89.69 85 GLY A C 1
ATOM 638 O O . GLY A 1 85 ? -17.506 0.090 26.336 1.00 89.69 85 GLY A O 1
ATOM 639 N N . ASN A 1 86 ? -18.269 -1.817 25.441 1.00 90.88 86 ASN A N 1
ATOM 640 C CA . ASN A 1 86 ? -17.443 -2.694 26.277 1.00 90.88 86 ASN A CA 1
ATOM 641 C C . ASN A 1 86 ? -16.659 -3.725 25.454 1.00 90.88 86 ASN A C 1
ATOM 643 O O . ASN A 1 86 ? -17.138 -4.838 25.215 1.00 90.88 86 ASN A O 1
ATOM 647 N N . PHE A 1 87 ? -15.424 -3.376 25.093 1.00 93.62 87 PHE A N 1
ATOM 648 C CA . PHE A 1 87 ? -14.523 -4.221 24.307 1.00 93.62 87 PHE A CA 1
ATOM 649 C C . PHE A 1 87 ? -14.264 -5.618 24.891 1.00 93.62 87 PHE A C 1
ATOM 651 O O . PHE A 1 87 ? -14.016 -6.552 24.126 1.00 93.62 87 PHE A O 1
ATOM 658 N N . ASN A 1 88 ? -14.410 -5.819 26.207 1.00 91.38 88 ASN A N 1
ATOM 659 C CA . ASN A 1 88 ? -14.262 -7.149 26.808 1.00 91.38 88 ASN A CA 1
ATOM 660 C C . ASN A 1 88 ? -15.303 -8.139 26.274 1.00 91.38 88 ASN A C 1
ATOM 662 O O . ASN A 1 88 ? -15.023 -9.329 26.188 1.00 91.38 88 ASN A O 1
ATOM 666 N N . LYS A 1 89 ? -16.486 -7.673 25.848 1.00 92.81 89 LYS A N 1
ATOM 667 C CA . LYS A 1 89 ? -17.509 -8.561 25.273 1.00 92.81 89 LYS A CA 1
ATOM 668 C C . LYS A 1 89 ? -17.109 -9.141 23.921 1.00 92.81 89 LYS A C 1
ATOM 670 O O . LYS A 1 89 ? -17.694 -10.133 23.518 1.00 92.81 89 LYS A O 1
ATOM 675 N N . ILE A 1 90 ? -16.148 -8.537 23.225 1.00 93.06 90 ILE A N 1
ATOM 676 C CA . ILE A 1 90 ? -15.599 -9.046 21.961 1.00 93.06 90 ILE A CA 1
ATOM 677 C C . ILE A 1 90 ? -14.147 -9.509 22.123 1.00 93.06 90 ILE A C 1
ATOM 679 O O . ILE A 1 90 ? -13.496 -9.802 21.127 1.00 93.06 90 ILE A O 1
ATOM 683 N N . ASN A 1 91 ? -13.638 -9.598 23.358 1.00 93.62 91 ASN A N 1
ATOM 684 C CA . ASN A 1 91 ? -12.257 -9.973 23.670 1.00 93.62 91 ASN A CA 1
ATOM 685 C C . ASN A 1 91 ? -11.208 -9.185 22.863 1.00 93.62 91 ASN A C 1
ATOM 687 O O . ASN A 1 91 ? -10.217 -9.771 22.430 1.00 93.62 91 ASN A O 1
ATOM 691 N N . LEU A 1 92 ? -11.433 -7.885 22.632 1.00 94.62 92 LEU A N 1
ATOM 692 C CA . LEU A 1 92 ? -10.491 -7.075 21.861 1.00 94.62 92 LEU A CA 1
ATOM 693 C C . LEU A 1 92 ? -9.193 -6.884 22.655 1.00 94.62 92 LEU A C 1
ATOM 695 O O . LEU A 1 92 ? -9.207 -6.382 23.779 1.00 94.62 92 LEU A O 1
ATOM 699 N N . LYS A 1 93 ? -8.075 -7.278 22.049 1.00 93.38 93 LYS A N 1
ATOM 700 C CA . LYS A 1 93 ? -6.714 -7.110 22.555 1.00 93.38 93 LYS A CA 1
ATOM 701 C C . LYS A 1 93 ? -5.842 -6.477 21.483 1.00 93.38 93 LYS A C 1
ATOM 703 O O . LYS A 1 93 ? -5.927 -6.850 20.314 1.00 93.38 93 LYS A O 1
ATOM 708 N N . LEU A 1 94 ? -4.971 -5.561 21.894 1.00 93.06 94 LEU A N 1
ATOM 709 C CA . LEU A 1 94 ? -3.898 -5.086 21.031 1.00 93.06 94 LEU A CA 1
ATOM 710 C C . LEU A 1 94 ? -2.666 -5.977 21.164 1.00 93.06 94 LEU A C 1
ATOM 712 O O . LEU A 1 94 ? -2.342 -6.449 22.255 1.00 93.06 94 LEU A O 1
ATOM 716 N N . LYS A 1 95 ? -1.977 -6.178 20.045 1.00 91.50 95 LYS A N 1
ATOM 717 C CA . LYS A 1 95 ? -0.690 -6.870 19.958 1.00 91.50 95 LYS A CA 1
ATOM 718 C C . LYS A 1 95 ? 0.378 -5.893 19.471 1.00 91.50 95 LYS A C 1
ATOM 720 O O . LYS A 1 95 ? 0.085 -4.944 18.746 1.00 91.50 95 LYS A O 1
ATOM 725 N N . SER A 1 96 ? 1.623 -6.127 19.874 1.00 86.44 96 SER A N 1
ATOM 726 C CA . SER A 1 96 ? 2.782 -5.371 19.383 1.00 86.44 96 SER A CA 1
ATOM 727 C C . SER A 1 96 ? 3.173 -5.749 17.9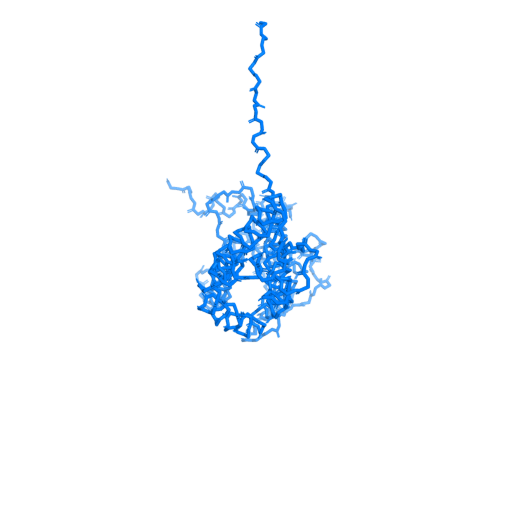53 1.00 86.44 96 SER A C 1
ATOM 729 O O . SER A 1 96 ? 3.870 -4.990 17.290 1.00 86.44 96 SER A O 1
ATOM 731 N N . GLU A 1 97 ? 2.716 -6.909 17.483 1.00 88.62 97 GLU A N 1
ATOM 732 C CA . GLU A 1 97 ? 3.020 -7.481 16.173 1.00 88.62 97 GLU A CA 1
ATOM 733 C C . GLU A 1 97 ? 1.732 -7.930 15.468 1.00 88.62 97 GLU A C 1
ATOM 735 O O . GLU A 1 97 ? 0.665 -7.997 16.091 1.00 88.62 97 GLU A O 1
ATOM 740 N N . ASN A 1 98 ? 1.845 -8.241 14.171 1.00 87.25 98 ASN A N 1
ATOM 741 C CA . ASN A 1 98 ? 0.769 -8.769 13.322 1.00 87.25 98 ASN A CA 1
ATOM 742 C C . ASN A 1 98 ? -0.104 -9.790 14.084 1.00 87.25 98 ASN A C 1
ATOM 744 O O . ASN A 1 98 ? 0.450 -10.742 14.646 1.00 87.25 98 ASN A O 1
ATOM 748 N N . PRO A 1 99 ? -1.446 -9.633 14.134 1.00 89.56 99 PRO A N 1
ATOM 749 C CA . PRO A 1 99 ? -2.314 -8.678 13.408 1.00 89.56 99 PRO A CA 1
ATOM 750 C C . PRO A 1 99 ? -2.552 -7.308 14.051 1.00 89.56 99 PRO A C 1
ATOM 752 O O . PRO A 1 99 ? -3.433 -6.573 13.601 1.00 89.56 99 PRO A O 1
ATOM 755 N N . TYR A 1 100 ? -1.800 -6.940 15.094 1.00 93.00 100 TYR A N 1
ATOM 756 C CA . TYR A 1 100 ? -1.961 -5.721 15.911 1.00 93.00 100 TYR A CA 1
ATOM 757 C C . TYR A 1 100 ? -3.295 -5.606 16.670 1.00 93.00 100 TYR A C 1
ATOM 759 O O . TYR A 1 100 ? -3.319 -5.051 17.767 1.00 93.00 100 TYR A O 1
ATOM 767 N N . ILE A 1 101 ? -4.385 -6.173 16.149 1.00 94.00 101 ILE A N 1
ATOM 768 C CA . ILE A 1 101 ? -5.699 -6.289 16.783 1.00 94.00 101 ILE A CA 1
ATOM 769 C C . ILE A 1 101 ? -6.131 -7.753 16.745 1.00 94.00 101 ILE A C 1
ATOM 771 O O . ILE A 1 101 ? -6.225 -8.371 15.689 1.00 94.00 101 ILE A O 1
ATOM 775 N N . GLU A 1 102 ? -6.460 -8.299 17.907 1.00 94.44 102 GLU A N 1
ATOM 776 C CA . GLU A 1 102 ? -7.094 -9.603 18.057 1.00 94.44 102 GLU A CA 1
ATOM 777 C C . GLU A 1 102 ? -8.460 -9.420 18.716 1.00 94.44 102 GLU A C 1
ATOM 779 O O . GLU A 1 102 ? -8.574 -8.710 19.710 1.00 94.44 102 GLU A O 1
ATOM 784 N N . LEU A 1 103 ? -9.504 -10.049 18.176 1.00 94.69 103 LEU A N 1
ATOM 785 C CA . LEU A 1 103 ? -10.852 -10.016 18.745 1.00 94.69 103 LEU A CA 1
ATOM 786 C C . LEU A 1 103 ? -11.655 -11.260 18.345 1.00 94.69 103 LEU A C 1
ATOM 788 O O . LEU A 1 103 ? -11.329 -11.955 17.381 1.00 94.69 103 LEU A O 1
ATOM 792 N N . ASN A 1 104 ? -12.743 -11.533 19.066 1.00 92.56 104 ASN A N 1
ATOM 793 C CA . ASN A 1 104 ? -13.699 -12.576 18.713 1.00 92.56 104 ASN A CA 1
ATOM 794 C C . ASN A 1 104 ? -14.673 -12.070 17.638 1.00 92.56 104 ASN A C 1
ATOM 796 O O . ASN A 1 104 ? -15.713 -11.477 17.935 1.00 92.56 104 ASN A O 1
ATOM 800 N N . GLN A 1 105 ? -14.343 -12.354 16.379 1.00 91.19 105 GLN A N 1
ATOM 801 C CA . GLN A 1 105 ? -15.106 -11.900 15.216 1.00 91.19 105 GLN A CA 1
ATOM 802 C C . GLN A 1 105 ? -16.549 -12.415 15.192 1.00 91.19 105 GLN A C 1
ATOM 804 O O . GLN A 1 105 ? -17.411 -11.757 14.619 1.00 91.19 105 GLN A O 1
ATOM 809 N N . ILE A 1 106 ? -16.852 -13.562 15.815 1.00 90.00 106 ILE A N 1
ATOM 810 C CA . ILE A 1 106 ? -18.213 -14.134 15.835 1.00 90.00 106 ILE A CA 1
ATOM 811 C C . ILE A 1 106 ? -19.202 -13.158 16.484 1.00 90.00 106 ILE A C 1
ATOM 813 O O . ILE A 1 106 ? -20.363 -13.103 16.085 1.00 90.00 106 ILE A O 1
ATOM 817 N N . LEU A 1 107 ? -18.719 -12.357 17.436 1.00 89.00 107 LEU A N 1
ATOM 818 C CA . LEU A 1 107 ? -19.504 -11.406 18.219 1.00 89.00 107 LEU A CA 1
ATOM 819 C C . LEU A 1 107 ? -19.635 -10.029 17.545 1.00 89.00 107 LEU A C 1
ATOM 821 O O . LEU A 1 107 ? -20.308 -9.146 18.076 1.00 89.00 107 LEU A O 1
ATOM 825 N N . LEU A 1 108 ? -19.013 -9.834 16.378 1.00 88.50 108 LEU A N 1
ATOM 826 C CA . LEU A 1 108 ? -19.181 -8.628 15.573 1.00 88.50 108 LEU A CA 1
ATOM 827 C C . LEU A 1 108 ? -20.425 -8.711 14.685 1.00 88.50 108 LEU A C 1
ATOM 829 O O . LEU A 1 108 ? -20.791 -9.773 14.174 1.00 88.50 108 LEU A O 1
ATOM 833 N N . LYS A 1 109 ? -21.033 -7.547 14.436 1.00 86.25 109 LYS A N 1
ATOM 834 C CA . LYS A 1 109 ? -22.031 -7.377 13.373 1.00 86.25 109 LYS A CA 1
ATOM 835 C C . LYS A 1 109 ? -21.398 -7.593 12.004 1.00 86.25 109 LYS A C 1
ATOM 837 O O . LYS A 1 109 ? -20.195 -7.391 11.853 1.00 86.25 109 LYS A O 1
ATOM 842 N N . MET A 1 110 ? -22.197 -8.015 11.025 1.00 85.25 110 MET A N 1
ATOM 843 C CA . MET A 1 110 ? -21.707 -8.392 9.695 1.00 85.25 110 MET A CA 1
ATOM 844 C C . MET A 1 110 ? -20.914 -7.253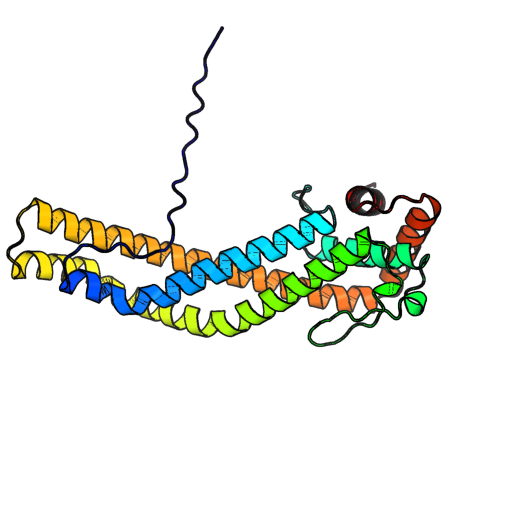 9.041 1.00 85.25 110 MET A C 1
ATOM 846 O O . MET A 1 110 ? -19.809 -7.481 8.564 1.00 85.25 110 MET A O 1
ATOM 850 N N . GLU A 1 111 ? -21.419 -6.027 9.138 1.00 83.19 111 GLU A N 1
ATOM 851 C CA . GLU A 1 111 ? -20.810 -4.807 8.603 1.00 83.19 111 GLU A CA 1
ATOM 852 C C . GLU A 1 111 ? -19.455 -4.499 9.262 1.00 83.19 111 GLU A C 1
ATOM 854 O O . GLU A 1 111 ? -18.530 -4.011 8.623 1.00 83.19 111 GLU A O 1
ATOM 859 N N . HIS A 1 112 ? -19.293 -4.830 10.545 1.00 91.19 112 HIS A N 1
ATOM 860 C CA . HIS A 1 112 ? -18.041 -4.598 11.271 1.00 91.19 112 HIS A CA 1
ATOM 861 C C . HIS A 1 112 ? -17.014 -5.717 11.048 1.00 91.19 112 HIS A C 1
ATOM 863 O O . HIS A 1 112 ? -15.822 -5.498 11.258 1.00 91.19 112 HIS A O 1
ATOM 869 N N . LYS A 1 113 ? -17.445 -6.909 10.608 1.00 93.25 113 LYS A N 1
ATOM 870 C CA . LYS A 1 113 ? -16.521 -7.975 10.182 1.00 93.25 113 LYS A CA 1
ATOM 871 C C . LYS A 1 113 ? -15.768 -7.578 8.917 1.00 93.25 113 LYS A C 1
ATOM 873 O O . LYS A 1 113 ? -14.593 -7.905 8.799 1.00 93.25 113 LYS A O 1
ATOM 878 N N . GLU A 1 114 ? -16.421 -6.856 8.007 1.00 93.12 114 GLU A N 1
ATOM 879 C CA . GLU A 1 114 ? -15.781 -6.345 6.792 1.00 93.12 114 GLU A CA 1
ATOM 880 C C . GLU A 1 114 ? -14.631 -5.390 7.130 1.00 93.12 114 GLU A C 1
ATOM 882 O O . GLU A 1 114 ? -13.530 -5.581 6.626 1.00 93.12 114 GLU A O 1
ATOM 887 N N . ILE A 1 115 ? -14.842 -4.458 8.069 1.00 95.12 115 ILE A N 1
ATOM 888 C CA . ILE A 1 115 ? -13.794 -3.546 8.564 1.00 95.12 115 ILE A CA 1
ATOM 889 C C . ILE A 1 115 ? -12.595 -4.323 9.130 1.00 95.12 115 ILE A C 1
ATOM 891 O O . ILE A 1 115 ? -11.442 -3.983 8.872 1.00 95.12 115 ILE A O 1
ATOM 895 N N . PHE A 1 116 ? -12.851 -5.389 9.895 1.00 95.19 116 PHE A N 1
ATOM 896 C CA . PHE A 1 116 ? -11.777 -6.229 10.430 1.00 95.19 116 PHE A CA 1
ATOM 897 C C . PHE A 1 116 ? -11.024 -6.977 9.322 1.00 95.19 116 PHE A C 1
ATOM 899 O O . PHE A 1 116 ? -9.801 -7.093 9.365 1.00 95.19 116 PHE A O 1
ATOM 906 N N . SER A 1 117 ? -11.744 -7.462 8.309 1.00 95.56 117 SER A N 1
ATOM 907 C CA . SER A 1 117 ? -11.147 -8.143 7.161 1.00 95.56 117 SER A CA 1
ATOM 908 C C . SER A 1 117 ? -10.255 -7.209 6.344 1.00 95.56 117 SER A C 1
ATOM 910 O O . SER A 1 117 ? -9.135 -7.584 6.006 1.00 95.56 117 SER A O 1
ATOM 912 N N . THR A 1 118 ? -10.722 -5.998 6.031 1.00 96.38 118 THR A N 1
ATOM 913 C CA . THR A 1 118 ? -9.946 -5.016 5.259 1.00 96.38 118 THR A CA 1
ATOM 914 C C . THR A 1 118 ? -8.744 -4.495 6.045 1.00 96.38 118 THR A C 1
ATOM 916 O O . THR A 1 118 ? -7.689 -4.293 5.449 1.00 96.38 118 THR A O 1
ATOM 919 N N . TRP A 1 119 ? -8.852 -4.362 7.374 1.00 96.00 119 TRP A N 1
ATOM 920 C CA . TRP A 1 119 ? -7.706 -4.086 8.248 1.00 96.00 119 TRP A CA 1
ATOM 921 C C . TRP A 1 119 ? -6.622 -5.161 8.129 1.00 96.00 119 TRP A C 1
ATOM 923 O O . TRP A 1 119 ? -5.463 -4.831 7.894 1.00 96.00 119 TRP A O 1
ATOM 933 N N . ASN A 1 120 ? -6.982 -6.444 8.242 1.00 95.81 120 ASN A N 1
ATOM 934 C CA . ASN A 1 120 ? -5.994 -7.523 8.136 1.00 95.81 120 ASN A CA 1
ATOM 935 C C . ASN A 1 120 ? -5.326 -7.546 6.758 1.00 95.81 120 ASN A C 1
ATOM 937 O O . ASN A 1 120 ? -4.108 -7.661 6.690 1.00 95.81 120 ASN A O 1
ATOM 941 N N . ILE A 1 121 ? -6.094 -7.347 5.680 1.00 97.38 121 ILE A N 1
ATOM 942 C CA . ILE A 1 121 ? -5.545 -7.245 4.318 1.00 97.38 121 ILE A CA 1
ATOM 943 C C . ILE A 1 121 ? -4.555 -6.076 4.216 1.00 97.38 121 ILE A C 1
ATOM 945 O O . ILE A 1 121 ? -3.474 -6.237 3.647 1.00 97.38 121 ILE A O 1
ATOM 949 N N . LEU A 1 122 ? -4.886 -4.910 4.784 1.00 97.56 122 LEU A N 1
ATOM 950 C CA . LEU A 1 122 ? -3.981 -3.760 4.825 1.00 97.56 122 LEU A CA 1
ATOM 951 C C . LEU A 1 122 ? -2.685 -4.089 5.575 1.00 97.56 122 LEU A C 1
ATOM 953 O O . LEU A 1 122 ? -1.607 -3.796 5.065 1.00 97.56 122 LEU A O 1
ATOM 957 N N . ILE A 1 123 ? -2.774 -4.720 6.748 1.00 97.25 123 ILE A N 1
ATOM 958 C CA . ILE A 1 123 ? -1.606 -5.097 7.555 1.00 97.25 123 ILE A CA 1
ATOM 959 C C . ILE A 1 123 ? -0.735 -6.141 6.850 1.00 97.25 123 ILE A C 1
ATOM 961 O O . ILE A 1 123 ? 0.483 -5.976 6.797 1.00 97.25 123 ILE A O 1
ATOM 965 N N . GLU A 1 124 ? -1.329 -7.186 6.276 1.00 96.88 124 GLU A N 1
ATOM 966 C CA . GLU A 1 124 ? -0.603 -8.209 5.516 1.00 96.88 124 GLU A CA 1
ATOM 967 C C . GLU A 1 124 ? 0.129 -7.585 4.320 1.00 96.88 124 GLU A C 1
ATOM 969 O O . GLU A 1 124 ? 1.334 -7.788 4.155 1.00 96.88 124 GLU A O 1
ATOM 974 N N . THR A 1 125 ? -0.564 -6.735 3.555 1.00 97.38 125 THR A N 1
ATOM 975 C CA . THR A 1 125 ? 0.009 -6.037 2.394 1.00 97.38 125 THR A CA 1
ATOM 976 C C . THR A 1 125 ? 1.107 -5.053 2.805 1.00 97.38 125 THR A C 1
ATOM 978 O O . THR A 1 125 ? 2.137 -4.958 2.135 1.00 97.38 125 THR A O 1
ATOM 981 N N . TYR A 1 126 ? 0.931 -4.339 3.921 1.00 97.06 126 TYR A N 1
ATOM 982 C CA . TYR A 1 126 ? 1.941 -3.455 4.504 1.00 97.06 126 TYR A CA 1
ATOM 983 C C . TYR A 1 126 ? 3.223 -4.217 4.865 1.00 97.06 126 TYR A C 1
ATOM 985 O O . TYR A 1 126 ? 4.319 -3.773 4.513 1.00 97.06 126 TYR A O 1
ATOM 993 N N . LEU A 1 127 ? 3.105 -5.370 5.531 1.00 95.94 127 LEU A N 1
ATOM 994 C CA . LEU A 1 127 ? 4.254 -6.182 5.942 1.00 95.94 127 LEU A CA 1
ATOM 995 C C . LEU A 1 127 ? 4.972 -6.802 4.742 1.00 95.94 127 LEU A C 1
ATOM 997 O O . LEU A 1 127 ? 6.201 -6.742 4.668 1.00 95.94 127 LEU A O 1
ATOM 1001 N N . GLU A 1 128 ? 4.219 -7.341 3.779 1.00 95.69 128 GLU A N 1
ATOM 1002 C CA . GLU A 1 128 ? 4.788 -7.878 2.544 1.00 95.69 128 GLU A CA 1
ATOM 1003 C C . GLU A 1 128 ? 5.547 -6.785 1.783 1.00 95.69 128 GLU A C 1
ATOM 1005 O O . GLU A 1 128 ? 6.721 -6.963 1.441 1.00 95.69 128 GLU A O 1
ATOM 1010 N N . THR A 1 129 ? 4.906 -5.631 1.581 1.00 96.75 129 THR A N 1
ATOM 1011 C CA . THR A 1 129 ? 5.494 -4.497 0.863 1.00 96.75 129 THR A CA 1
ATOM 1012 C C . THR A 1 129 ? 6.748 -3.996 1.568 1.00 96.75 129 THR A C 1
ATOM 1014 O O . THR A 1 129 ? 7.786 -3.847 0.927 1.00 96.75 129 THR A O 1
ATOM 1017 N N . SER A 1 130 ? 6.693 -3.810 2.889 1.00 94.94 130 SER A N 1
ATOM 1018 C CA . SER A 1 130 ? 7.843 -3.372 3.690 1.00 94.94 130 SER A CA 1
ATOM 1019 C C . SER A 1 130 ? 9.030 -4.327 3.571 1.00 94.94 130 SER A C 1
ATOM 1021 O O . SER A 1 130 ? 10.166 -3.874 3.451 1.00 94.94 130 SER A O 1
ATOM 1023 N N . SER A 1 131 ? 8.781 -5.642 3.567 1.00 94.25 131 SER A N 1
ATOM 1024 C CA . SER A 1 131 ? 9.847 -6.647 3.475 1.00 94.25 131 SER A CA 1
ATOM 1025 C C . SER A 1 131 ? 10.582 -6.618 2.128 1.00 94.25 131 SER A C 1
ATOM 1027 O O . SER A 1 131 ? 11.798 -6.795 2.083 1.00 94.25 131 SER A O 1
ATOM 1029 N N . LYS A 1 132 ? 9.858 -6.347 1.034 1.00 94.88 132 LYS A N 1
ATOM 1030 C CA . LYS A 1 132 ? 10.389 -6.371 -0.339 1.00 94.88 132 LYS A CA 1
ATOM 1031 C C . LYS A 1 132 ? 10.956 -5.025 -0.796 1.00 94.88 132 LYS A C 1
ATOM 1033 O O . LYS A 1 132 ? 11.833 -4.988 -1.657 1.00 94.88 132 LYS A O 1
ATOM 1038 N N . LEU A 1 133 ? 10.482 -3.915 -0.227 1.00 93.62 133 LEU A N 1
ATOM 1039 C CA . LEU A 1 133 ? 10.797 -2.575 -0.724 1.00 93.62 133 LEU A CA 1
ATOM 1040 C C . LEU A 1 133 ? 12.281 -2.213 -0.621 1.00 93.62 133 LEU A C 1
ATOM 1042 O O . LEU A 1 133 ? 12.786 -1.529 -1.507 1.00 93.62 133 LEU A O 1
ATOM 1046 N N . ASN A 1 134 ? 12.983 -2.663 0.423 1.00 89.06 134 ASN A N 1
ATOM 1047 C CA . ASN A 1 134 ? 14.406 -2.347 0.595 1.00 89.06 134 ASN A CA 1
ATOM 1048 C C . ASN A 1 134 ? 15.250 -2.920 -0.550 1.00 89.06 134 ASN A C 1
ATOM 1050 O O . ASN A 1 134 ? 15.982 -2.174 -1.196 1.00 89.06 134 ASN A O 1
ATOM 1054 N N . GLN A 1 135 ? 15.063 -4.205 -0.866 1.00 90.12 135 GLN A N 1
ATOM 1055 C CA . GLN A 1 135 ? 15.781 -4.877 -1.952 1.00 90.12 135 GLN A CA 1
ATOM 1056 C C . GLN A 1 135 ? 15.496 -4.223 -3.312 1.00 90.12 135 GLN A C 1
ATOM 1058 O O . GLN A 1 135 ? 16.415 -3.942 -4.079 1.00 90.12 135 GLN A O 1
ATOM 1063 N N . ILE A 1 136 ? 14.225 -3.925 -3.599 1.00 93.50 136 ILE A N 1
ATOM 1064 C CA . ILE A 1 136 ? 13.824 -3.269 -4.854 1.00 93.50 136 ILE A CA 1
ATOM 1065 C C . ILE A 1 136 ? 14.386 -1.843 -4.927 1.00 93.50 136 ILE A C 1
ATOM 1067 O O . ILE A 1 136 ? 14.822 -1.396 -5.987 1.00 93.50 136 ILE A O 1
ATOM 1071 N N . SER A 1 137 ? 14.385 -1.116 -3.804 1.00 91.75 137 SER A N 1
ATOM 1072 C CA . SER A 1 137 ? 14.899 0.253 -3.739 1.00 91.75 137 SER A CA 1
ATOM 1073 C C . SER A 1 137 ? 16.385 0.304 -4.078 1.00 91.75 137 SER A C 1
ATOM 1075 O O . SER A 1 137 ? 16.788 1.216 -4.791 1.00 91.75 137 SER A O 1
ATOM 1077 N N . GLU A 1 138 ? 17.191 -0.635 -3.584 1.00 92.06 138 GLU A N 1
ATOM 1078 C CA . GLU A 1 138 ? 18.623 -0.703 -3.899 1.00 92.06 138 GLU A CA 1
ATOM 1079 C C . GLU A 1 138 ? 18.848 -0.979 -5.389 1.00 92.06 138 GLU A C 1
ATOM 1081 O O . GLU A 1 138 ? 19.547 -0.214 -6.051 1.00 92.06 138 GLU A O 1
ATOM 1086 N N . GLN A 1 139 ? 18.160 -1.984 -5.942 1.00 93.12 139 GLN A N 1
ATOM 1087 C CA . GLN A 1 139 ? 18.264 -2.349 -7.359 1.00 93.12 139 GLN A CA 1
ATOM 1088 C C . GLN A 1 139 ? 17.875 -1.195 -8.293 1.00 93.12 139 GLN A C 1
ATOM 1090 O O . GLN A 1 139 ? 18.551 -0.941 -9.287 1.00 93.12 139 GLN A O 1
ATOM 1095 N N . ILE A 1 140 ? 16.803 -0.458 -7.979 1.00 92.38 140 ILE A N 1
ATOM 1096 C CA . ILE A 1 140 ? 16.366 0.688 -8.789 1.00 92.38 140 ILE A CA 1
ATOM 1097 C C . ILE A 1 140 ? 17.337 1.866 -8.675 1.00 92.38 140 ILE A C 1
ATOM 1099 O O . ILE A 1 140 ? 17.579 2.550 -9.672 1.00 92.38 140 ILE A O 1
ATOM 1103 N N . LEU A 1 141 ? 17.904 2.124 -7.496 1.00 89.44 141 LEU A N 1
ATOM 1104 C CA . LEU A 1 141 ? 18.878 3.202 -7.318 1.00 89.44 141 LEU A CA 1
ATOM 1105 C C . LEU A 1 141 ? 20.184 2.907 -8.063 1.00 89.44 141 LEU A C 1
ATOM 1107 O O . LEU A 1 141 ? 20.634 3.756 -8.831 1.00 89.44 141 LEU A O 1
ATOM 1111 N N . GLU A 1 142 ? 20.728 1.698 -7.918 1.00 90.44 142 GLU A N 1
ATOM 1112 C CA . GLU A 1 142 ? 21.916 1.245 -8.654 1.00 90.44 142 GLU A CA 1
ATOM 1113 C C . GLU A 1 142 ? 21.691 1.329 -10.172 1.00 90.44 142 GLU A C 1
ATOM 1115 O O . GLU A 1 142 ? 22.518 1.851 -10.929 1.00 90.44 142 GLU A O 1
ATOM 1120 N N . PHE A 1 143 ? 20.517 0.894 -10.632 1.00 91.88 143 PHE A N 1
ATOM 1121 C CA . PHE A 1 143 ? 20.189 0.947 -12.048 1.00 91.88 143 PHE A CA 1
ATOM 1122 C C . PHE A 1 143 ? 20.079 2.383 -12.583 1.00 91.88 143 PHE A C 1
ATOM 1124 O O . PHE A 1 143 ? 20.506 2.658 -13.699 1.00 91.88 143 PHE A O 1
ATOM 1131 N N . ASN A 1 144 ? 19.572 3.333 -11.792 1.00 89.38 144 ASN A N 1
ATOM 1132 C CA . ASN A 1 144 ? 19.525 4.742 -12.201 1.00 89.38 144 ASN A CA 1
ATOM 1133 C C . ASN A 1 144 ? 20.909 5.380 -12.361 1.00 89.38 144 ASN A C 1
ATOM 1135 O O . ASN A 1 144 ? 21.070 6.318 -13.148 1.00 89.38 144 ASN A O 1
ATOM 1139 N N . GLU A 1 145 ? 21.902 4.925 -11.601 1.00 89.62 145 GLU A N 1
ATOM 1140 C CA . GLU A 1 145 ? 23.275 5.403 -11.752 1.00 89.62 145 GLU A CA 1
ATOM 1141 C C . GLU A 1 145 ? 23.900 4.866 -13.038 1.00 89.62 145 GLU A C 1
ATOM 1143 O O . GLU A 1 145 ? 24.442 5.642 -13.831 1.00 89.62 145 GLU A O 1
ATOM 1148 N N . THR A 1 146 ? 23.750 3.563 -13.287 1.00 90.25 146 THR A N 1
ATOM 1149 C CA . THR A 1 146 ? 24.279 2.908 -14.493 1.00 90.25 146 THR A CA 1
ATOM 1150 C C . THR A 1 146 ? 23.571 3.365 -15.769 1.00 90.25 146 THR A C 1
ATOM 1152 O O . THR A 1 146 ? 24.220 3.537 -16.800 1.00 90.25 146 THR A O 1
ATOM 1155 N N . SER A 1 147 ? 22.271 3.675 -15.711 1.00 92.88 147 SER A N 1
ATOM 1156 C CA . SER A 1 147 ? 21.487 4.066 -16.887 1.00 92.88 147 SER A CA 1
ATOM 1157 C C . SER A 1 147 ? 21.838 5.445 -17.459 1.00 92.88 147 SER A C 1
ATOM 1159 O O . SER A 1 147 ? 21.336 5.822 -18.519 1.00 92.88 147 SER A O 1
ATOM 1161 N N . ARG A 1 148 ? 22.694 6.231 -16.790 1.00 92.00 148 ARG A N 1
ATOM 1162 C CA . ARG A 1 148 ? 23.113 7.563 -17.268 1.00 92.00 148 ARG A CA 1
ATOM 1163 C C . ARG A 1 148 ? 23.875 7.513 -18.592 1.00 92.00 148 ARG A C 1
ATOM 1165 O O . ARG A 1 148 ? 23.783 8.463 -19.362 1.00 92.00 148 ARG A O 1
ATOM 1172 N N . SER A 1 149 ? 24.594 6.424 -18.864 1.00 94.50 149 SER A N 1
ATOM 1173 C CA . SER A 1 149 ? 25.337 6.227 -20.116 1.00 94.50 149 SER A CA 1
ATOM 1174 C C . SER A 1 149 ? 24.496 5.610 -21.237 1.00 94.50 149 SER A C 1
ATOM 1176 O O . SER A 1 149 ? 24.937 5.581 -22.385 1.00 94.50 149 SER A O 1
ATOM 1178 N N . TYR A 1 150 ? 23.280 5.133 -20.950 1.00 95.69 150 TYR A N 1
ATOM 1179 C CA . TYR A 1 150 ? 22.471 4.393 -21.924 1.00 95.69 150 TYR A CA 1
ATOM 1180 C C . TYR A 1 150 ? 22.084 5.194 -23.171 1.00 95.69 150 TYR A C 1
ATOM 1182 O O . TYR A 1 150 ? 22.044 4.592 -24.241 1.00 95.69 150 TYR A O 1
ATOM 1190 N N . PRO A 1 151 ? 21.835 6.520 -23.120 1.00 95.25 151 PRO A N 1
ATOM 1191 C CA . PRO A 1 151 ? 21.624 7.299 -24.338 1.00 95.25 151 PRO A CA 1
ATOM 1192 C C . PRO A 1 151 ? 22.810 7.250 -25.302 1.00 95.25 151 PRO A C 1
ATOM 1194 O O . PRO A 1 151 ? 22.604 7.240 -26.513 1.00 95.25 151 PRO A O 1
ATOM 1197 N N . ASP A 1 152 ? 24.038 7.228 -24.783 1.00 95.44 152 ASP A N 1
ATOM 1198 C CA . ASP A 1 152 ? 25.240 7.186 -25.612 1.00 95.44 152 ASP A CA 1
ATOM 1199 C C . ASP A 1 152 ? 25.525 5.760 -26.091 1.00 95.44 152 ASP A C 1
ATOM 1201 O O . ASP A 1 152 ? 25.740 5.565 -27.285 1.00 95.44 152 ASP A O 1
ATOM 1205 N N . GLN A 1 153 ? 25.356 4.753 -25.227 1.00 95.88 153 GLN A N 1
ATOM 1206 C CA . GLN A 1 153 ? 25.416 3.340 -25.630 1.00 95.88 153 GLN A CA 1
ATOM 1207 C C . GLN A 1 153 ? 24.379 3.008 -26.714 1.00 95.88 153 GLN A C 1
ATOM 1209 O O . GLN A 1 153 ? 24.675 2.286 -27.658 1.00 95.88 153 GLN A O 1
ATOM 1214 N N . ALA A 1 154 ? 23.176 3.583 -26.644 1.00 94.94 154 ALA A N 1
ATOM 1215 C CA . ALA A 1 154 ? 22.146 3.405 -27.665 1.00 94.94 154 ALA A CA 1
ATOM 1216 C C . ALA A 1 154 ? 22.557 3.983 -29.030 1.00 94.94 154 ALA A C 1
ATOM 1218 O O . ALA A 1 154 ? 22.244 3.390 -30.063 1.00 94.94 154 ALA A O 1
ATOM 1219 N N . LYS A 1 155 ? 23.264 5.123 -29.051 1.00 94.56 155 LYS A N 1
ATOM 1220 C CA . LYS A 1 155 ? 23.820 5.692 -30.291 1.00 94.56 155 LYS A CA 1
ATOM 1221 C C . LYS A 1 155 ? 24.936 4.812 -30.843 1.00 94.56 155 LYS A C 1
ATOM 1223 O O . LYS A 1 155 ? 24.979 4.586 -32.047 1.00 94.56 155 LYS A O 1
ATOM 1228 N N . GLU A 1 156 ? 25.816 4.313 -29.978 1.00 96.12 156 GLU A N 1
ATOM 1229 C CA . GLU A 1 156 ? 26.885 3.392 -30.370 1.00 96.12 156 GLU A CA 1
ATOM 1230 C C . GLU A 1 156 ? 26.317 2.103 -30.964 1.00 96.12 156 GLU A C 1
ATOM 1232 O O . GLU A 1 156 ? 26.732 1.709 -32.048 1.00 96.12 156 GLU A O 1
ATOM 1237 N N . ILE A 1 157 ? 25.311 1.497 -30.326 1.00 95.19 157 ILE A N 1
ATOM 1238 C CA . ILE A 1 157 ? 24.618 0.313 -30.849 1.00 95.19 157 ILE A CA 1
ATOM 1239 C C . ILE A 1 157 ? 23.995 0.611 -32.217 1.00 95.19 157 ILE A C 1
ATOM 1241 O O . ILE A 1 157 ? 24.187 -0.161 -33.153 1.00 95.19 157 ILE A O 1
ATOM 1245 N N . ALA A 1 158 ? 23.291 1.739 -32.360 1.00 94.12 158 ALA A N 1
ATOM 1246 C CA . ALA A 1 158 ? 22.669 2.106 -33.630 1.00 94.12 158 ALA A CA 1
ATOM 1247 C C . ALA A 1 158 ? 23.692 2.274 -34.767 1.00 94.12 158 ALA A C 1
ATOM 1249 O O . ALA A 1 158 ? 23.432 1.839 -35.887 1.00 94.12 158 ALA A O 1
ATOM 1250 N N . ASN A 1 159 ? 24.857 2.859 -34.469 1.00 93.81 159 ASN A N 1
ATOM 1251 C CA . ASN A 1 159 ? 25.947 3.012 -35.431 1.00 93.81 159 ASN A CA 1
ATOM 1252 C C . ASN A 1 159 ? 26.621 1.670 -35.756 1.00 93.81 159 ASN A C 1
ATOM 1254 O O . ASN A 1 159 ? 26.859 1.378 -36.923 1.00 93.81 159 ASN A O 1
ATOM 1258 N N . ASN A 1 160 ? 26.909 0.852 -34.741 1.00 95.69 160 ASN A N 1
ATOM 1259 C CA . ASN A 1 160 ? 27.618 -0.423 -34.892 1.00 95.69 160 ASN A CA 1
ATOM 1260 C C . ASN A 1 160 ? 26.794 -1.472 -35.644 1.00 95.69 160 ASN A C 1
ATOM 1262 O O . ASN A 1 160 ? 27.360 -2.304 -36.346 1.00 95.69 160 ASN A O 1
ATOM 1266 N N . LEU A 1 161 ? 25.469 -1.438 -35.494 1.00 94.31 161 LEU A N 1
ATOM 1267 C CA . LEU A 1 161 ? 24.546 -2.310 -36.222 1.00 94.31 161 LEU A CA 1
ATOM 1268 C C . LEU A 1 161 ? 24.139 -1.744 -37.590 1.00 94.31 161 LEU A C 1
ATOM 1270 O O . LEU A 1 161 ? 23.286 -2.333 -38.249 1.00 94.31 161 LEU A O 1
ATOM 1274 N N . GLU A 1 162 ? 24.712 -0.605 -37.998 1.00 94.69 162 GLU A N 1
ATOM 1275 C CA . GLU A 1 162 ? 24.409 0.081 -39.260 1.00 94.69 162 GLU A CA 1
ATOM 1276 C C . GLU A 1 162 ? 22.898 0.279 -39.478 1.00 94.69 162 GLU A C 1
ATOM 1278 O O . GLU A 1 162 ? 22.372 0.107 -40.581 1.00 94.69 162 GLU A O 1
ATOM 1283 N N . LEU A 1 163 ? 22.175 0.626 -38.405 1.00 93.50 163 LEU A N 1
ATOM 1284 C CA . LEU A 1 163 ? 20.733 0.828 -38.488 1.00 93.50 163 LEU A CA 1
ATOM 1285 C C . LEU A 1 163 ? 20.423 2.001 -39.418 1.00 93.50 163 LEU A C 1
ATOM 1287 O O . LEU A 1 163 ? 21.083 3.043 -39.392 1.00 93.50 163 LEU A O 1
ATOM 1291 N N . ASP A 1 164 ? 19.355 1.862 -40.200 1.00 93.50 164 ASP A N 1
ATOM 1292 C CA . ASP A 1 164 ? 18.838 2.977 -40.977 1.00 93.50 164 ASP A CA 1
ATOM 1293 C C . ASP A 1 164 ? 18.336 4.110 -40.059 1.00 93.50 164 ASP A C 1
ATOM 1295 O O . ASP A 1 164 ? 18.190 3.968 -38.840 1.00 93.50 164 ASP A O 1
ATOM 1299 N N . ALA A 1 165 ? 18.047 5.274 -40.644 1.00 91.75 165 ALA A N 1
ATOM 1300 C CA . ALA A 1 165 ? 17.613 6.440 -39.874 1.00 91.75 165 ALA A CA 1
ATOM 1301 C C . ALA A 1 165 ? 16.369 6.152 -39.005 1.00 91.75 165 ALA A C 1
ATOM 1303 O O . ALA A 1 165 ? 16.222 6.717 -37.919 1.00 91.75 165 ALA A O 1
ATOM 1304 N N . ILE A 1 166 ? 15.485 5.260 -39.465 1.00 91.75 166 ILE A N 1
ATOM 1305 C CA . ILE A 1 166 ? 14.262 4.874 -38.756 1.00 91.75 166 ILE A CA 1
ATOM 1306 C C . ILE A 1 166 ? 14.587 3.950 -37.572 1.00 91.75 166 ILE A C 1
ATOM 1308 O O . ILE A 1 166 ? 14.068 4.162 -36.470 1.00 91.75 166 ILE A O 1
ATOM 1312 N N . GLY A 1 167 ? 15.456 2.958 -37.759 1.00 90.12 167 GLY A N 1
ATOM 1313 C CA . GLY A 1 167 ? 15.923 2.035 -36.727 1.00 90.12 167 GLY A CA 1
ATOM 1314 C C . GLY A 1 167 ? 16.732 2.742 -35.641 1.00 90.12 167 GLY A C 1
ATOM 1315 O O . GLY A 1 167 ? 16.471 2.547 -34.449 1.00 90.12 167 GLY A O 1
ATOM 1316 N N . ALA A 1 168 ? 17.627 3.653 -36.027 1.00 91.62 168 ALA A N 1
ATOM 1317 C CA . ALA A 1 168 ? 18.380 4.487 -35.092 1.00 91.62 168 ALA A CA 1
ATOM 1318 C C . ALA A 1 168 ? 17.450 5.388 -34.257 1.00 91.62 168 ALA A C 1
ATOM 1320 O O . ALA A 1 168 ? 17.538 5.418 -33.025 1.00 91.62 168 ALA A O 1
ATOM 1321 N N . ALA A 1 169 ? 16.489 6.067 -34.897 1.00 90.50 169 ALA A N 1
ATOM 1322 C CA . ALA A 1 169 ? 15.505 6.889 -34.192 1.00 90.50 169 ALA A CA 1
ATOM 1323 C C . ALA A 1 169 ? 14.618 6.059 -33.248 1.00 90.50 169 ALA A C 1
ATOM 1325 O O . ALA A 1 169 ? 14.311 6.493 -32.134 1.00 90.50 169 ALA A O 1
ATOM 1326 N N . THR A 1 170 ? 14.224 4.851 -33.662 1.00 89.69 170 THR A N 1
ATOM 1327 C CA . THR A 1 170 ? 13.421 3.932 -32.841 1.00 89.69 170 THR A CA 1
ATOM 1328 C C . THR A 1 170 ? 14.187 3.469 -31.606 1.00 89.69 170 THR A C 1
ATOM 1330 O O . THR A 1 170 ? 13.626 3.498 -30.509 1.00 89.69 170 THR A O 1
ATOM 1333 N N . THR A 1 171 ? 15.468 3.136 -31.762 1.00 92.75 171 THR A N 1
ATOM 1334 C CA . THR A 1 171 ? 16.381 2.758 -30.673 1.00 92.75 171 THR A CA 1
ATOM 1335 C C . THR A 1 171 ? 16.490 3.862 -29.628 1.00 92.75 171 THR A C 1
ATOM 1337 O O . THR A 1 171 ? 16.157 3.653 -28.459 1.00 92.75 171 THR A O 1
ATOM 1340 N N . ILE A 1 172 ? 16.863 5.071 -30.060 1.00 93.31 172 ILE A N 1
ATOM 1341 C CA . ILE A 1 172 ? 17.029 6.233 -29.175 1.00 93.31 172 ILE A CA 1
ATOM 1342 C C . ILE A 1 172 ? 15.714 6.553 -28.455 1.00 93.31 172 ILE A C 1
ATOM 1344 O O . ILE A 1 172 ? 15.700 6.801 -27.248 1.00 93.31 172 ILE A O 1
ATOM 1348 N N . ARG A 1 173 ? 14.586 6.503 -29.175 1.00 93.00 173 ARG A N 1
ATOM 1349 C CA . ARG A 1 173 ? 13.259 6.724 -28.592 1.00 93.00 173 ARG A CA 1
ATOM 1350 C C . ARG A 1 173 ? 12.911 5.667 -27.546 1.00 93.00 173 ARG A C 1
ATOM 1352 O O . ARG A 1 173 ? 12.349 6.018 -26.511 1.00 93.00 173 ARG A O 1
ATOM 1359 N N . CYS A 1 174 ? 13.214 4.394 -27.800 1.00 93.56 174 CYS A N 1
ATOM 1360 C CA . CYS A 1 174 ? 12.932 3.311 -26.860 1.00 93.56 174 CYS A CA 1
ATOM 1361 C C . CYS A 1 174 ? 13.715 3.492 -25.556 1.00 93.56 174 CYS A C 1
ATOM 1363 O O . CYS A 1 174 ? 13.115 3.482 -24.479 1.00 93.56 174 CYS A O 1
ATOM 1365 N N . VAL A 1 175 ? 15.020 3.761 -25.658 1.00 95.44 175 VAL A N 1
ATOM 1366 C CA . VAL A 1 175 ? 15.868 4.073 -24.499 1.00 95.44 175 VAL A CA 1
ATOM 1367 C C . VAL A 1 175 ? 15.333 5.288 -23.745 1.00 95.44 175 VAL A C 1
ATOM 1369 O O . VAL A 1 175 ? 15.137 5.208 -22.537 1.00 95.44 175 VAL A O 1
ATOM 1372 N N . GLY A 1 176 ? 14.997 6.379 -24.441 1.00 94.00 176 GLY A N 1
ATOM 1373 C CA . GLY A 1 176 ? 14.430 7.576 -23.813 1.00 94.00 176 GLY A CA 1
ATOM 1374 C C . GLY A 1 176 ? 13.135 7.311 -23.035 1.00 94.00 176 GLY A C 1
ATOM 1375 O O . GLY A 1 176 ? 12.984 7.783 -21.910 1.00 94.00 176 GLY A O 1
ATOM 1376 N N . ILE A 1 177 ? 12.217 6.510 -23.588 1.00 93.31 177 ILE A N 1
ATOM 1377 C CA . ILE A 1 177 ? 10.976 6.121 -22.895 1.00 93.31 177 ILE A CA 1
ATOM 1378 C C . ILE A 1 177 ? 11.273 5.257 -21.661 1.00 93.31 177 ILE A C 1
ATOM 1380 O O . ILE A 1 177 ? 10.642 5.441 -20.622 1.00 93.31 177 ILE A O 1
ATOM 1384 N N . ASN A 1 178 ? 12.215 4.319 -21.752 1.00 93.81 178 ASN A N 1
ATOM 1385 C CA . ASN A 1 178 ? 12.566 3.449 -20.628 1.00 93.81 178 ASN A CA 1
ATOM 1386 C C . ASN A 1 178 ? 13.273 4.213 -19.499 1.00 93.81 178 ASN A C 1
ATOM 1388 O O . ASN A 1 178 ? 12.983 3.97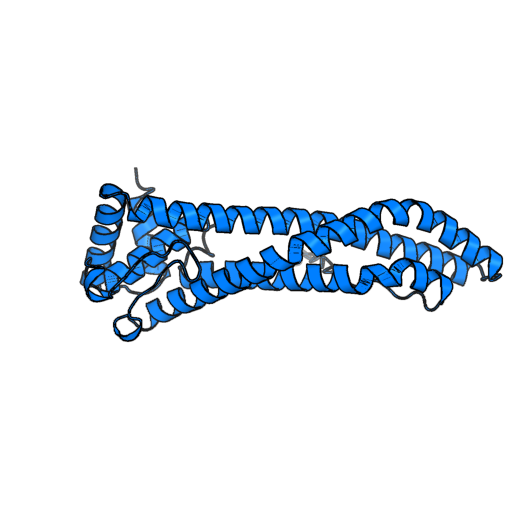1 -18.329 1.00 93.81 178 ASN A O 1
ATOM 1392 N N . LEU A 1 179 ? 14.118 5.195 -19.826 1.00 93.75 179 LEU A N 1
ATOM 1393 C CA . LEU A 1 179 ? 14.714 6.101 -18.837 1.00 93.75 179 LEU A CA 1
ATOM 1394 C C . LEU A 1 179 ? 13.655 6.943 -18.114 1.00 93.75 179 LEU A C 1
ATOM 1396 O O . LEU A 1 179 ? 13.728 7.134 -16.901 1.00 93.75 179 LEU A O 1
ATOM 1400 N N . GLU A 1 180 ? 12.627 7.399 -18.828 1.00 91.75 180 GLU A N 1
ATOM 1401 C CA . GLU A 1 180 ? 11.508 8.109 -18.205 1.00 91.75 180 GLU A CA 1
ATOM 1402 C C . GLU A 1 180 ? 10.716 7.202 -17.246 1.00 91.75 180 GLU A C 1
ATOM 1404 O O . GLU A 1 180 ? 10.318 7.638 -16.165 1.00 91.75 180 GLU A O 1
ATOM 1409 N N . LYS A 1 181 ? 10.554 5.915 -17.576 1.00 91.62 181 LYS A N 1
ATOM 1410 C CA . LYS A 1 181 ? 9.936 4.929 -16.670 1.00 91.62 181 LYS A CA 1
ATOM 1411 C C . LYS A 1 181 ? 10.767 4.681 -15.414 1.00 91.62 181 LYS A C 1
ATOM 1413 O O . LYS A 1 181 ? 10.191 4.565 -14.339 1.00 91.62 181 LYS A O 1
ATOM 1418 N N . LEU A 1 182 ? 12.096 4.677 -15.509 1.00 91.31 182 LEU A N 1
ATOM 1419 C CA . LEU A 1 182 ? 12.975 4.607 -14.332 1.00 91.31 182 LEU A CA 1
ATOM 1420 C C . LEU A 1 182 ? 12.836 5.833 -13.431 1.00 91.31 182 LEU A C 1
ATOM 1422 O O . LEU A 1 182 ? 12.769 5.717 -12.206 1.00 91.31 182 LEU A O 1
ATOM 1426 N N . ARG A 1 183 ? 12.717 7.019 -14.035 1.00 89.81 183 ARG A N 1
ATOM 1427 C CA . ARG A 1 183 ? 12.431 8.252 -13.297 1.00 89.81 183 ARG A CA 1
ATOM 1428 C C . ARG A 1 183 ? 11.089 8.165 -12.566 1.00 89.81 183 ARG A C 1
ATOM 1430 O O . ARG A 1 183 ? 10.997 8.583 -11.411 1.00 89.81 183 ARG A O 1
ATOM 1437 N N . MET A 1 184 ? 10.064 7.606 -13.212 1.00 90.44 184 MET A N 1
ATOM 1438 C CA . MET A 1 184 ? 8.774 7.327 -12.575 1.00 90.44 184 MET A CA 1
ATOM 1439 C C . MET A 1 184 ? 8.901 6.299 -11.447 1.00 90.44 184 MET A C 1
ATOM 1441 O O . MET A 1 184 ? 8.343 6.531 -10.380 1.00 90.44 184 MET A O 1
ATOM 1445 N N . ALA A 1 185 ? 9.694 5.240 -11.624 1.00 92.31 185 ALA A N 1
ATOM 1446 C CA . ALA A 1 185 ? 9.930 4.235 -10.591 1.00 92.31 185 ALA A CA 1
ATOM 1447 C C . ALA A 1 185 ? 10.513 4.851 -9.305 1.00 92.31 185 ALA A C 1
ATOM 1449 O O . ALA A 1 185 ? 10.045 4.548 -8.213 1.00 92.31 185 ALA A O 1
ATOM 1450 N N . ASN A 1 186 ? 11.446 5.806 -9.405 1.00 90.69 186 ASN A N 1
ATOM 1451 C CA . ASN A 1 186 ? 11.933 6.544 -8.227 1.00 90.69 186 ASN A CA 1
ATOM 1452 C C . ASN A 1 186 ? 10.835 7.333 -7.513 1.00 90.69 186 ASN A C 1
ATOM 1454 O O . ASN A 1 186 ? 10.796 7.394 -6.283 1.00 90.69 186 ASN A O 1
ATOM 1458 N N . LYS A 1 187 ? 9.942 7.962 -8.282 1.00 91.62 187 LYS A N 1
ATOM 1459 C CA . LYS A 1 187 ? 8.805 8.681 -7.714 1.00 91.62 187 LYS A CA 1
ATOM 1460 C C . LYS A 1 187 ? 7.876 7.708 -6.979 1.00 91.62 187 LYS A C 1
ATOM 1462 O O . LYS A 1 187 ? 7.556 7.963 -5.822 1.00 91.62 187 LYS A O 1
ATOM 1467 N N . THR A 1 188 ? 7.535 6.583 -7.605 1.00 93.06 188 THR A N 1
ATOM 1468 C CA . THR A 1 188 ? 6.694 5.539 -7.006 1.00 93.06 188 THR A CA 1
ATOM 1469 C C . THR A 1 188 ? 7.338 4.923 -5.763 1.00 93.06 188 THR A C 1
ATOM 1471 O O . THR A 1 188 ? 6.649 4.724 -4.770 1.00 93.06 188 THR A O 1
ATOM 1474 N N . LEU A 1 189 ? 8.658 4.698 -5.746 1.00 94.00 189 LEU A N 1
ATOM 1475 C CA . LEU A 1 189 ? 9.380 4.259 -4.543 1.00 94.00 189 LEU A CA 1
ATOM 1476 C C . LEU A 1 189 ? 9.190 5.226 -3.372 1.00 94.00 189 LEU A C 1
ATOM 1478 O O . LEU A 1 189 ? 8.930 4.793 -2.251 1.00 94.00 189 LEU A O 1
ATOM 1482 N N . ASN A 1 190 ? 9.334 6.529 -3.616 1.00 92.56 190 ASN A N 1
ATOM 1483 C CA . ASN A 1 190 ? 9.182 7.540 -2.572 1.00 92.56 190 ASN A CA 1
ATOM 1484 C C . ASN A 1 190 ? 7.735 7.639 -2.078 1.00 92.56 190 ASN A C 1
ATOM 1486 O O . ASN A 1 190 ? 7.507 7.723 -0.874 1.00 92.56 190 ASN A O 1
ATOM 1490 N N . GLU A 1 191 ? 6.763 7.590 -2.988 1.00 93.19 191 GLU A N 1
ATOM 1491 C CA . GLU A 1 191 ? 5.339 7.545 -2.638 1.00 93.19 191 GLU A CA 1
ATOM 1492 C C . GLU A 1 191 ? 5.028 6.311 -1.783 1.00 93.19 191 GLU A C 1
ATOM 1494 O O . GLU A 1 191 ? 4.412 6.436 -0.725 1.00 93.19 191 GLU A O 1
ATOM 1499 N N . LEU A 1 192 ? 5.550 5.144 -2.164 1.00 95.19 192 LEU A N 1
ATOM 1500 C CA . LEU A 1 192 ? 5.359 3.900 -1.428 1.00 95.19 192 LEU A CA 1
ATOM 1501 C C . LEU A 1 192 ? 5.984 3.954 -0.026 1.00 95.19 192 LEU A C 1
ATOM 1503 O O . LEU A 1 192 ? 5.335 3.570 0.944 1.00 95.19 192 LEU A O 1
ATOM 1507 N N . LYS A 1 193 ? 7.203 4.499 0.113 1.00 95.31 193 LYS A N 1
ATOM 1508 C CA . LYS A 1 193 ? 7.844 4.733 1.423 1.00 95.31 193 LYS A CA 1
ATOM 1509 C C . LYS A 1 193 ? 7.003 5.647 2.316 1.00 95.31 193 LYS A C 1
ATOM 1511 O O . LYS A 1 193 ? 6.861 5.366 3.504 1.00 95.31 193 LYS A O 1
ATOM 1516 N N . ASN A 1 194 ? 6.422 6.705 1.750 1.00 94.38 194 ASN A N 1
ATOM 1517 C CA . ASN A 1 194 ? 5.553 7.615 2.494 1.00 94.38 194 ASN A CA 1
ATOM 1518 C C . ASN A 1 194 ? 4.269 6.916 2.965 1.00 94.38 194 ASN A C 1
ATOM 1520 O O . ASN A 1 194 ? 3.912 7.061 4.131 1.00 94.38 194 ASN A O 1
ATOM 1524 N N . MET A 1 195 ? 3.622 6.115 2.107 1.00 94.94 195 MET A N 1
ATOM 1525 C CA . MET A 1 195 ? 2.433 5.342 2.499 1.00 94.94 195 MET A CA 1
ATOM 1526 C C . MET A 1 195 ? 2.748 4.325 3.601 1.00 94.94 195 MET A C 1
ATOM 1528 O O . MET A 1 195 ? 1.994 4.203 4.562 1.00 94.94 195 MET A O 1
ATOM 1532 N N . LEU A 1 196 ? 3.881 3.618 3.508 1.00 96.44 196 LEU A N 1
ATOM 1533 C CA . LEU A 1 196 ? 4.319 2.705 4.568 1.00 96.44 196 LEU A CA 1
ATOM 1534 C C . LEU A 1 196 ? 4.533 3.440 5.896 1.00 96.44 196 LEU A C 1
ATOM 1536 O O . LEU A 1 196 ? 4.127 2.940 6.945 1.00 96.44 196 LEU A O 1
ATOM 1540 N N . ASN A 1 197 ? 5.141 4.628 5.861 1.00 95.75 197 ASN A N 1
ATOM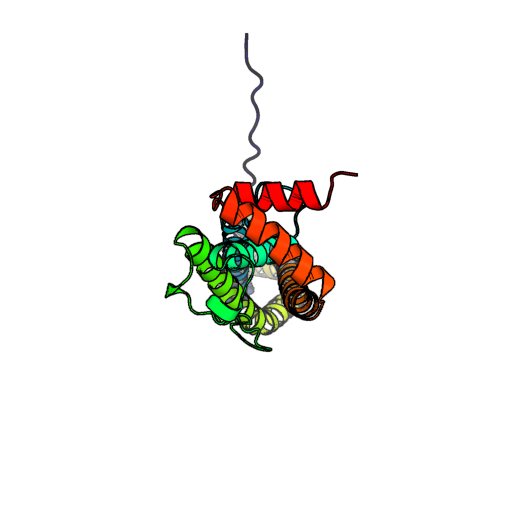 1541 C CA . ASN A 1 197 ? 5.335 5.431 7.063 1.00 95.75 197 ASN A CA 1
ATOM 1542 C C . ASN A 1 197 ? 3.998 5.901 7.660 1.00 95.75 197 ASN A C 1
ATOM 1544 O O . ASN A 1 197 ? 3.808 5.790 8.866 1.00 95.75 197 ASN A O 1
ATOM 1548 N N . GLU A 1 198 ? 3.045 6.340 6.832 1.00 94.50 198 GLU A N 1
ATOM 1549 C CA . GLU A 1 198 ? 1.697 6.708 7.290 1.00 94.50 198 GLU A CA 1
ATOM 1550 C C . GLU A 1 198 ? 0.979 5.529 7.970 1.00 94.50 198 GLU A C 1
ATOM 1552 O O . GLU A 1 198 ? 0.371 5.693 9.034 1.00 94.50 198 GLU A O 1
ATOM 1557 N N . ILE A 1 199 ? 1.072 4.326 7.393 1.00 95.62 199 ILE A N 1
ATOM 1558 C CA . ILE A 1 199 ? 0.496 3.110 7.983 1.00 95.62 199 ILE A CA 1
ATOM 1559 C C . ILE A 1 199 ? 1.150 2.804 9.329 1.00 95.62 199 ILE A C 1
ATOM 1561 O O . ILE A 1 199 ? 0.446 2.572 10.314 1.00 95.62 199 ILE A O 1
ATOM 1565 N N . LYS A 1 200 ? 2.482 2.861 9.400 1.00 95.19 200 LYS A N 1
ATOM 1566 C CA . LYS A 1 200 ? 3.231 2.645 10.639 1.00 95.19 200 LYS A CA 1
ATOM 1567 C C . LYS A 1 200 ? 2.823 3.635 11.735 1.00 95.19 200 LYS A C 1
ATOM 1569 O O . LYS A 1 200 ? 2.477 3.209 12.835 1.00 95.19 200 LYS A O 1
ATOM 1574 N N . GLU A 1 201 ? 2.809 4.932 11.433 1.00 94.44 201 GLU A N 1
ATOM 1575 C CA . GLU A 1 201 ? 2.399 5.981 12.376 1.00 94.44 201 GLU A CA 1
ATOM 1576 C C . GLU A 1 201 ? 0.957 5.775 12.858 1.00 94.44 201 GLU A C 1
ATOM 1578 O O . GLU A 1 201 ? 0.655 5.969 14.037 1.00 94.44 201 GLU A O 1
ATOM 1583 N N . SER A 1 202 ? 0.071 5.312 11.974 1.00 93.88 202 SER A N 1
ATOM 1584 C CA . SER A 1 202 ? -1.323 5.009 12.309 1.00 93.88 202 SER A CA 1
ATOM 1585 C C . SER A 1 202 ? -1.452 3.786 13.231 1.00 93.88 202 SER A C 1
ATOM 1587 O O . SER A 1 202 ? -2.267 3.800 14.156 1.00 93.88 202 SER A O 1
ATOM 1589 N N . ILE A 1 203 ? -0.626 2.747 13.048 1.00 93.56 203 ILE A N 1
ATOM 1590 C CA . ILE A 1 203 ? -0.542 1.588 13.960 1.00 93.56 203 ILE A CA 1
ATOM 1591 C C . ILE A 1 203 ? -0.009 2.013 15.340 1.00 93.56 203 ILE A C 1
ATOM 1593 O O . ILE A 1 203 ? -0.512 1.569 16.373 1.00 93.56 203 ILE A O 1
ATOM 1597 N N . GLU A 1 204 ? 0.981 2.902 15.392 1.00 91.56 204 GLU A N 1
ATOM 1598 C CA . GLU A 1 204 ? 1.478 3.460 16.658 1.00 91.56 204 GLU A CA 1
ATOM 1599 C C . GLU A 1 204 ? 0.418 4.349 17.335 1.00 91.56 204 GLU A C 1
ATOM 1601 O O . GLU A 1 204 ? 0.252 4.339 18.558 1.00 91.56 204 GLU A O 1
ATOM 1606 N N . GLU A 1 205 ? -0.356 5.106 16.554 1.00 88.25 205 GLU A N 1
ATOM 1607 C CA . GLU A 1 205 ? -1.481 5.887 17.065 1.00 88.25 205 GLU A CA 1
ATOM 1608 C C . GLU A 1 205 ? -2.603 5.003 17.621 1.00 88.25 205 GLU A C 1
ATOM 1610 O O . GLU A 1 205 ? -3.149 5.331 18.675 1.00 88.25 205 GLU A O 1
ATOM 1615 N N . LEU A 1 206 ? -2.900 3.858 16.995 1.00 91.81 206 LEU A N 1
ATOM 1616 C CA . LEU A 1 206 ? -3.820 2.853 17.539 1.00 91.81 206 LEU A CA 1
ATOM 1617 C C . LEU A 1 206 ? -3.422 2.460 18.969 1.00 91.81 206 LEU A C 1
ATOM 1619 O O . LEU A 1 206 ? -4.266 2.496 19.866 1.00 91.81 206 LEU A O 1
ATOM 1623 N N . GLN A 1 207 ? -2.145 2.136 19.195 1.00 89.38 207 GLN A N 1
ATOM 1624 C CA . GLN A 1 207 ? -1.647 1.787 20.529 1.00 89.38 207 GLN A CA 1
ATOM 1625 C C . GLN A 1 207 ? -1.828 2.949 21.514 1.00 89.38 207 GLN A C 1
ATOM 1627 O O . GLN A 1 207 ? -2.364 2.752 22.605 1.00 89.38 207 GLN A O 1
ATOM 1632 N N . ARG A 1 208 ? -1.477 4.179 21.112 1.00 88.19 208 ARG A N 1
ATOM 1633 C CA . ARG A 1 208 ? -1.650 5.378 21.952 1.00 88.19 208 ARG A CA 1
ATOM 1634 C C . ARG A 1 208 ? -3.111 5.639 22.319 1.00 88.19 208 ARG A C 1
ATOM 1636 O O . ARG A 1 208 ? -3.398 5.897 23.488 1.00 88.19 208 ARG A O 1
ATOM 1643 N N . LYS A 1 209 ? -4.039 5.549 21.359 1.00 86.94 209 LYS A N 1
ATOM 1644 C CA . LYS A 1 209 ? -5.481 5.733 21.607 1.00 86.94 209 LYS A CA 1
ATOM 1645 C C . LYS A 1 209 ? -6.009 4.697 22.589 1.00 86.94 209 LYS A C 1
ATOM 1647 O O . LYS A 1 209 ? -6.776 5.038 23.480 1.00 86.94 209 LYS A O 1
ATOM 1652 N N . PHE A 1 210 ? -5.572 3.448 22.460 1.00 87.00 210 PHE A N 1
ATOM 1653 C CA . PHE A 1 210 ? -6.022 2.361 23.327 1.00 87.00 210 PHE A CA 1
ATOM 1654 C C . PHE A 1 210 ? -5.414 2.414 24.735 1.00 87.00 210 PHE A C 1
ATOM 1656 O O . PHE A 1 210 ? -6.004 1.905 25.681 1.00 87.00 210 PHE A O 1
ATOM 1663 N N . SER A 1 211 ? -4.250 3.044 24.899 1.00 88.31 211 SER A N 1
ATOM 1664 C CA . SER A 1 211 ? -3.666 3.328 26.216 1.00 88.31 211 SER A CA 1
ATOM 1665 C C . SER A 1 211 ? -4.227 4.594 26.874 1.00 88.31 211 SER A C 1
ATOM 1667 O O . SER A 1 211 ? -4.055 4.781 28.077 1.00 88.31 211 SER A O 1
ATOM 1669 N N . SER A 1 212 ? -4.892 5.471 26.117 1.00 92.19 212 SER A N 1
ATOM 1670 C CA . SER A 1 212 ? -5.477 6.712 26.629 1.00 92.19 212 SER A CA 1
ATOM 1671 C C . SER A 1 212 ? -6.900 6.484 27.132 1.00 92.19 212 SER A C 1
ATOM 1673 O O . SER A 1 212 ? -7.819 6.215 26.357 1.00 92.19 212 SER A O 1
ATOM 1675 N N . GLN A 1 213 ? -7.108 6.654 28.439 1.00 91.50 213 GLN A N 1
ATOM 1676 C CA . GLN A 1 213 ? -8.435 6.521 29.041 1.00 91.50 213 GLN A CA 1
ATOM 1677 C C . GLN A 1 213 ? -9.444 7.514 28.441 1.00 91.50 213 GLN A C 1
ATOM 1679 O O . GLN A 1 213 ? -10.564 7.120 28.131 1.00 91.50 213 GLN A O 1
ATOM 1684 N N . ALA A 1 214 ? -9.044 8.770 28.217 1.00 91.00 214 ALA A N 1
ATOM 1685 C CA . ALA A 1 214 ? -9.926 9.795 27.654 1.00 91.00 214 ALA A CA 1
ATOM 1686 C C . ALA A 1 214 ? -10.377 9.453 26.220 1.00 91.00 214 ALA A C 1
ATOM 1688 O O . ALA A 1 214 ? -11.553 9.600 25.879 1.00 91.00 214 ALA A O 1
ATOM 1689 N N . GLU A 1 215 ? -9.462 8.944 25.389 1.00 90.88 215 GLU A N 1
ATOM 1690 C CA . GLU A 1 215 ? -9.788 8.511 24.024 1.00 90.88 215 GLU A CA 1
ATOM 1691 C C . GLU A 1 215 ? -10.698 7.279 24.034 1.00 90.88 215 GLU A C 1
ATOM 1693 O O . GLU A 1 215 ? -11.704 7.246 23.323 1.00 90.88 215 GLU A O 1
ATOM 1698 N N . LEU A 1 216 ? -10.406 6.289 24.883 1.00 91.94 216 LEU A N 1
ATOM 1699 C CA . LEU A 1 216 ? -11.260 5.113 25.042 1.00 91.94 216 LEU A CA 1
ATOM 1700 C C . LEU A 1 216 ? -12.665 5.477 25.528 1.00 91.94 216 LEU A C 1
ATOM 1702 O O . LEU A 1 216 ? -13.647 4.955 25.004 1.00 91.94 216 LEU A O 1
ATOM 1706 N N . GLU A 1 217 ? -12.791 6.383 26.497 1.00 92.56 217 GLU A N 1
ATOM 1707 C CA . GLU A 1 217 ? -14.087 6.866 26.976 1.00 92.56 217 GLU A CA 1
ATOM 1708 C C . GLU A 1 217 ? -14.877 7.555 25.861 1.00 92.56 217 GLU A C 1
ATOM 1710 O O . GLU A 1 217 ? -16.076 7.291 25.710 1.00 92.56 217 GLU A O 1
ATOM 1715 N N . LYS A 1 218 ? -14.210 8.365 25.029 1.00 91.31 218 LYS A N 1
ATOM 1716 C CA . LYS A 1 218 ? -14.814 8.991 23.847 1.00 91.31 218 LYS A CA 1
ATOM 1717 C C . LYS A 1 218 ? -15.294 7.946 22.838 1.00 91.31 218 LYS A C 1
ATOM 1719 O O . LYS A 1 218 ? -16.453 8.005 22.423 1.00 91.31 218 LYS A O 1
ATOM 1724 N N . ILE A 1 219 ? -14.450 6.973 22.489 1.00 93.12 219 ILE A N 1
ATOM 1725 C CA . ILE A 1 219 ? -14.787 5.867 21.577 1.00 93.12 219 ILE A CA 1
ATOM 1726 C C . ILE A 1 219 ? -15.976 5.069 22.118 1.00 93.12 219 ILE A C 1
ATOM 1728 O O . ILE A 1 219 ? -16.939 4.822 21.392 1.00 93.12 219 ILE A O 1
ATOM 1732 N N . HIS A 1 220 ? -15.947 4.706 23.401 1.00 94.12 220 HIS A N 1
ATOM 1733 C CA . HIS A 1 220 ? -17.024 3.971 24.052 1.00 94.12 220 HIS A CA 1
ATOM 1734 C C . HIS A 1 220 ? -18.330 4.761 24.080 1.00 94.12 220 HIS A C 1
ATOM 1736 O O . HIS A 1 220 ? -19.386 4.188 23.828 1.00 94.12 220 HIS A O 1
ATOM 1742 N N . ARG A 1 221 ? -18.282 6.065 24.376 1.00 94.25 221 ARG A N 1
ATOM 1743 C CA . ARG A 1 221 ? -19.465 6.934 24.365 1.00 94.25 221 ARG A CA 1
ATOM 1744 C C . ARG A 1 221 ? -20.117 6.948 22.985 1.00 94.25 221 ARG A C 1
ATOM 1746 O O . ARG A 1 221 ? -21.291 6.608 22.886 1.00 94.25 221 ARG A O 1
ATOM 1753 N N . ILE A 1 222 ? -19.347 7.256 21.939 1.00 91.94 222 ILE A N 1
ATOM 1754 C CA . ILE A 1 222 ? -19.861 7.301 20.561 1.00 91.94 222 ILE A CA 1
ATOM 1755 C C . ILE A 1 222 ? -20.376 5.914 20.141 1.00 91.94 222 ILE A C 1
ATOM 1757 O O . ILE A 1 222 ? -21.456 5.795 19.569 1.00 91.94 222 ILE A O 1
ATOM 1761 N N . GLY A 1 223 ? -19.650 4.845 20.484 1.00 92.31 223 GLY A N 1
ATOM 1762 C CA . GLY A 1 223 ? -20.067 3.471 20.212 1.00 92.31 223 GLY A CA 1
ATOM 1763 C C . GLY A 1 223 ? -21.414 3.104 20.846 1.00 92.31 223 GLY A C 1
ATOM 1764 O O . GLY A 1 223 ? -22.225 2.443 20.199 1.00 92.31 223 GLY A O 1
ATOM 1765 N N . ARG A 1 224 ? -21.685 3.549 22.083 1.00 93.81 224 ARG A N 1
ATOM 1766 C CA . ARG A 1 224 ? -22.985 3.348 22.751 1.00 93.81 224 ARG A CA 1
ATOM 1767 C C . ARG A 1 224 ? -24.112 4.116 22.065 1.00 93.81 224 ARG A C 1
ATOM 1769 O O . ARG A 1 224 ? -25.137 3.520 21.767 1.00 93.81 224 ARG A O 1
ATOM 1776 N N . GLU A 1 225 ? -23.900 5.389 21.732 1.00 92.06 225 GLU A N 1
ATOM 1777 C CA . GLU A 1 225 ? -24.903 6.196 21.017 1.00 92.06 225 GLU A CA 1
ATOM 1778 C C . GLU A 1 225 ? -25.312 5.539 19.690 1.00 92.06 225 GLU A C 1
ATOM 1780 O O . GLU A 1 225 ? -26.492 5.397 19.381 1.00 92.06 225 GLU A O 1
ATOM 1785 N N . ILE A 1 226 ? -24.330 5.053 18.933 1.00 90.69 226 ILE A N 1
ATOM 1786 C CA . ILE A 1 226 ? -24.548 4.340 17.670 1.00 90.69 226 ILE A CA 1
ATOM 1787 C C . ILE A 1 226 ? -25.291 3.015 17.884 1.00 90.69 226 ILE A C 1
ATOM 1789 O O . ILE A 1 226 ? -26.154 2.644 17.079 1.00 90.69 226 ILE A O 1
ATOM 1793 N N . HIS A 1 227 ? -24.960 2.297 18.961 1.00 90.25 227 HIS A N 1
ATOM 1794 C CA . HIS A 1 227 ? -25.649 1.071 19.350 1.00 90.25 227 HIS A CA 1
ATOM 1795 C C . HIS A 1 227 ? -27.135 1.321 19.613 1.00 90.25 227 HIS A C 1
ATOM 1797 O O . HIS A 1 227 ? -27.979 0.610 19.057 1.00 90.25 227 HIS A O 1
ATOM 1803 N N . ASP A 1 228 ? -27.438 2.348 20.403 1.00 91.12 228 ASP A N 1
ATOM 1804 C CA . ASP A 1 228 ? -28.795 2.712 20.805 1.00 91.12 228 ASP A CA 1
ATOM 1805 C C . ASP A 1 228 ? -29.621 3.220 19.611 1.00 91.12 228 ASP A C 1
ATOM 1807 O O . ASP A 1 228 ? -30.781 2.837 19.442 1.00 91.12 228 ASP A O 1
ATOM 1811 N N . GLU A 1 229 ? -29.006 4.002 18.716 1.00 89.88 229 GLU A N 1
ATOM 1812 C CA . GLU A 1 229 ? -29.627 4.504 17.479 1.00 89.88 229 GLU A CA 1
ATOM 1813 C C . GLU A 1 229 ? -29.803 3.431 16.391 1.00 89.88 229 GLU A C 1
ATOM 1815 O O . GLU A 1 229 ? -30.514 3.651 15.408 1.00 89.88 229 GLU A O 1
ATOM 1820 N N . LYS A 1 230 ? -29.165 2.268 16.551 1.00 86.50 230 LYS A N 1
ATOM 1821 C CA . LYS A 1 230 ? -29.139 1.163 15.584 1.00 86.50 230 LYS A CA 1
ATOM 1822 C C . LYS A 1 230 ? -28.578 1.533 14.198 1.00 86.50 230 LYS A C 1
ATOM 1824 O O . LYS A 1 230 ? -29.034 0.998 13.186 1.00 86.50 230 LYS A O 1
ATOM 1829 N N . ARG A 1 231 ? -27.574 2.415 14.139 1.00 83.25 231 ARG A N 1
ATOM 1830 C CA . ARG A 1 231 ? -26.981 2.939 12.888 1.00 83.25 231 ARG A CA 1
ATOM 1831 C C . ARG A 1 231 ? -25.573 2.400 12.631 1.00 83.25 231 ARG A C 1
ATOM 1833 O O . ARG A 1 231 ? -24.585 3.074 12.880 1.00 83.25 231 ARG A O 1
ATOM 1840 N N . PHE A 1 232 ? -25.476 1.171 12.133 1.00 83.62 232 PHE A N 1
ATOM 1841 C CA . PHE A 1 232 ? -24.196 0.449 12.005 1.00 83.62 232 PHE A CA 1
ATOM 1842 C C . PHE A 1 232 ? -23.485 0.638 10.658 1.00 83.62 232 PHE A C 1
ATOM 1844 O O . PHE A 1 232 ? -22.485 -0.024 10.400 1.00 83.62 232 PHE A O 1
ATOM 1851 N N . SER A 1 233 ? -23.990 1.509 9.777 1.00 86.19 233 SER A N 1
ATOM 1852 C CA . SER A 1 233 ? -23.344 1.720 8.481 1.00 86.19 233 SER A CA 1
ATOM 1853 C C . SER A 1 233 ? -22.040 2.516 8.650 1.00 86.19 233 SER A C 1
ATOM 1855 O O . SER A 1 233 ? -22.020 3.473 9.429 1.00 86.19 233 SER A O 1
ATOM 1857 N N . PRO A 1 234 ? -20.966 2.213 7.895 1.00 83.38 234 PRO A N 1
ATOM 1858 C CA . PRO A 1 234 ? -19.707 2.959 7.979 1.00 83.38 234 PRO A CA 1
ATOM 1859 C C . PRO A 1 234 ? -19.863 4.475 7.807 1.00 83.38 234 PRO A C 1
ATOM 1861 O O . PRO A 1 234 ? -19.201 5.259 8.482 1.00 83.38 234 PRO A O 1
ATOM 1864 N N . LYS A 1 235 ? -20.799 4.902 6.950 1.00 84.31 235 LYS A N 1
ATOM 1865 C CA . LYS A 1 235 ? -21.114 6.322 6.740 1.00 84.31 235 LYS A CA 1
ATOM 1866 C C . LYS A 1 235 ? -21.701 6.979 7.989 1.00 84.31 235 LYS A C 1
ATOM 1868 O O . LYS A 1 235 ? -21.342 8.114 8.290 1.00 84.31 235 LYS A O 1
ATOM 1873 N N . ASP A 1 236 ? -22.575 6.283 8.715 1.00 84.38 236 ASP A N 1
ATOM 1874 C CA . ASP A 1 236 ? -23.153 6.802 9.958 1.00 84.38 236 ASP A CA 1
ATOM 1875 C C . ASP A 1 236 ? -22.100 6.890 11.066 1.00 84.38 236 ASP A C 1
ATOM 1877 O O . ASP A 1 236 ? -22.043 7.904 11.764 1.00 84.38 236 ASP A O 1
ATOM 1881 N N . LEU A 1 237 ? -21.231 5.874 11.180 1.00 84.50 237 LEU A N 1
ATOM 1882 C CA . LEU A 1 237 ? -20.099 5.883 12.115 1.00 84.50 237 LEU A CA 1
ATOM 1883 C C . LEU A 1 237 ? -19.192 7.094 11.861 1.00 84.50 237 LEU A C 1
ATOM 1885 O O . LEU A 1 237 ? -18.883 7.858 12.777 1.00 84.50 237 LEU A O 1
ATOM 1889 N N . CYS A 1 238 ? -18.803 7.276 10.599 1.00 85.56 238 CYS A N 1
ATOM 1890 C CA . CYS A 1 238 ? -17.932 8.352 10.152 1.00 85.56 238 CYS A CA 1
ATOM 1891 C C . CYS A 1 238 ? -18.559 9.731 10.408 1.00 85.56 238 CYS A C 1
ATOM 1893 O O . CYS A 1 238 ? -17.917 10.606 10.990 1.00 85.56 238 CYS A O 1
ATOM 1895 N N . ARG A 1 239 ? -19.842 9.909 10.067 1.00 84.75 239 ARG A N 1
ATOM 1896 C CA . ARG A 1 239 ? -20.577 11.154 10.323 1.00 84.75 239 ARG A CA 1
ATOM 1897 C C . ARG A 1 239 ? -20.656 11.478 11.814 1.00 84.75 239 ARG A C 1
ATOM 1899 O O . ARG A 1 239 ? -20.350 12.599 12.201 1.00 84.75 239 ARG A O 1
ATOM 1906 N N . LYS A 1 240 ? -21.021 10.506 12.658 1.00 83.44 240 LYS A N 1
ATOM 1907 C CA . LYS A 1 240 ? -21.083 10.696 14.117 1.00 83.44 240 LYS A CA 1
ATOM 1908 C C . LYS A 1 240 ? -19.727 11.072 14.704 1.00 83.44 240 LYS A C 1
ATOM 1910 O O . LYS A 1 240 ? -19.651 11.953 15.558 1.00 83.44 240 LYS A O 1
ATOM 1915 N N . TYR A 1 241 ? -18.658 10.435 14.231 1.00 81.88 241 TYR A N 1
ATOM 1916 C CA . TYR A 1 241 ? -17.303 10.803 14.622 1.00 81.88 241 TYR A CA 1
ATOM 1917 C C . TYR A 1 241 ? -16.973 12.250 14.227 1.00 81.88 241 TYR A C 1
ATOM 1919 O O . TYR A 1 241 ? -16.528 13.018 15.084 1.00 81.88 241 TYR A O 1
ATOM 1927 N N . TYR A 1 242 ? -17.254 12.641 12.981 1.00 81.25 242 TYR A N 1
ATOM 1928 C CA . TYR A 1 242 ? -17.016 13.995 12.475 1.00 81.25 242 TYR A CA 1
ATOM 1929 C C . TYR A 1 242 ? -17.774 15.063 13.272 1.00 81.25 242 TYR A C 1
ATOM 1931 O O . TYR A 1 242 ? -17.165 16.008 13.775 1.00 81.25 242 TYR A O 1
ATOM 1939 N N . ASP A 1 243 ? -19.079 14.861 13.475 1.00 79.44 243 ASP A N 1
ATOM 1940 C CA . ASP A 1 243 ? -19.935 15.769 14.246 1.00 79.44 243 ASP A CA 1
ATOM 1941 C C . ASP A 1 243 ? -19.409 15.941 15.688 1.00 79.44 243 ASP A C 1
ATOM 1943 O O . ASP A 1 243 ? -19.505 17.017 16.267 1.00 79.44 243 ASP A O 1
ATOM 1947 N N . SER A 1 244 ? -18.785 14.904 16.262 1.00 72.75 244 SER A N 1
ATOM 1948 C CA . SER A 1 244 ? -18.213 14.936 17.619 1.00 72.75 244 SER A CA 1
ATOM 1949 C C . SER A 1 244 ? -16.812 15.557 17.734 1.00 72.75 244 SER A C 1
ATOM 1951 O O . SER A 1 244 ? -16.275 15.652 18.841 1.00 72.75 244 SER A O 1
ATOM 1953 N N . THR A 1 245 ? -16.174 15.891 16.609 1.00 69.56 245 THR A N 1
ATOM 1954 C CA . THR A 1 245 ? -14.770 16.341 16.547 1.00 69.56 245 THR A CA 1
ATOM 1955 C C . THR A 1 245 ? -14.579 17.692 15.866 1.00 69.56 245 THR A C 1
ATOM 1957 O O . THR A 1 245 ? -13.565 18.329 16.124 1.00 69.56 245 THR A O 1
ATOM 1960 N N . HIS A 1 246 ? -15.519 18.124 15.021 1.00 64.44 246 HIS A N 1
ATOM 1961 C CA . HIS A 1 246 ? -15.365 19.304 14.158 1.00 64.44 246 HIS A CA 1
ATOM 1962 C C . HIS A 1 246 ? -16.521 20.311 14.270 1.00 64.44 246 HIS A C 1
ATOM 1964 O O . HIS A 1 246 ? -16.588 21.253 13.483 1.00 64.44 246 HIS A O 1
ATOM 1970 N N . VAL A 1 247 ? -17.437 20.119 15.220 1.00 49.44 247 VAL A N 1
ATOM 1971 C CA . VAL A 1 247 ? -18.477 21.099 15.551 1.00 49.44 247 VAL A CA 1
ATOM 1972 C C . VAL A 1 247 ? -18.054 21.833 16.826 1.00 49.44 247 VAL A C 1
ATOM 1974 O O . VAL A 1 247 ? -18.387 21.406 17.930 1.00 49.44 247 VAL A O 1
ATOM 1977 N N . GLU A 1 248 ? -17.298 22.916 16.639 1.00 36.34 248 GLU A N 1
ATOM 1978 C CA . GLU A 1 248 ? -17.198 24.076 17.541 1.00 36.34 248 GLU A CA 1
ATOM 1979 C C . GLU A 1 248 ? -17.557 25.341 16.755 1.00 36.34 248 GLU A C 1
ATOM 1981 O O . GLU A 1 248 ? -17.023 25.512 15.633 1.00 36.34 248 GLU A O 1
#

Foldseek 3Di:
DDDDPPPPPPPVPLQLAADDLVQPQLVVLCPLLRVLSVVLSVLLVQLVVLQLQLCVLLVNNVPPPDAVLLSLLLLLLLCLLLVLLDQVVFPWDADPDPPRIDTNLVSHDPSSNSSVVSSNSNRVSLVVSVVCLVVSVVSLVVSLVVLPCSLVVLQVSCVVVVPDPVSSVSSNVSSVSSNVSSVVSVVSSVVSVVSSVSVVVSSVVSVVLVPDPVSSVVSNVSSNVCNVVVPSGSNVSSVSSCCVPPPD

Organism: NCBI:txid1481888

pLDDT: mean 87.87, std 14.61, range [28.61, 97.56]

Sequence (248 aa):
MGCGSSKMKASVLLTMRINVSGISEVDQLFANIVEPINMLDSLSQNLDAAFQNFQISTGTFSHKLFKLSDSITIMLIAYSSSCNGNFNKINLKLKSENPYIELNQILLKMEHKEIFSTWNILIETYLETSSKLNQISEQILEFNETSRSYPDQAKEIANNLELDAIGAATTIRCVGINLEKLRMANKTLNELKNMLNEIKESIEELQRKFSSQAELEKIHRIGREIHDEKRFSPKDLCRKYYDSTHVE

Secondary structure (DSSP, 8-state):
----------------PPPP-S-HHHHHHHGGGHHHHHHHHHHHHHHHHHHHHHHHHTT-TT-TT--HHHHHHHHHHHHHHHTTT-GGGGT-EE-SSTTSEE--GGGS-HHHHHHHHHHHHHHHHHHHHHHHHHHHHHHHHHHHHHGGGHHHHHHHHHHHTT--HHHHHHHHHHHHHHHHHHHHHHHHHHHHHHHHHHHHHHHHHHHHHHH-HHHHHHHHHHHHHHHHHT--SHHHHHHHHHHHHH--

Radius of gyration: 24.83 Å; chains: 1; bounding box: 57×39×70 Å